Protein AF-Q5GIV7-F1 (afdb_monomer_lite)

pLDDT: mean 77.82, std 16.69, range [36.97, 96.06]

Organism: Haemophilus influenzae (NCBI:txid727)

Sequence (260 aa):
IAGPKQAHSEDKIGRDRTKIFTFNGSSNLIAKSSQPEVVLFSKARNNTKYDTFSSNTINGSFSPFDPLTNWITTTVTGDSGYAFEGFSCTNCPKMILPLEFYFNQGKLTKTDEVSDTGDTIFQLNDHPELGVSFQLGTQHQGHTAYLPPLQFDGLNSARIGTVEIYFGDYVSIVFLLRARLHVLKNKIINKTQDISLADLNLGHIQLIQSETVNNKGVRFIVKDNGSIAVHLQSPKIRLIHQQRQCYLSNNGDVPSTVTL

Radius of gyration: 23.21 Å; chains: 1; bounding box: 49×32×89 Å

Foldseek 3Di:
DAAAQEWDWDFDDDPATEIETERDDEKAKEWEFPFAEKEWEFDFPPDPDPQIFIDRDDVDFGDSPHGLPDWRDTDIHMHFYYWHPPFDDDQFDKDKWWKKWAFDPVQWAWDPDADPQRATWTAGPVHNQKTKGKWKWKDWPNDTDTDRHFDADPRRMTGPGIDIDDRHDTTDIGMDMIMTMDGDDPDQDPAKDKDFPQKRFGTWMAIDWDWDAGPVSYIYIYHYPYTHTYIYRGHIYIYDHDNDPFDDDPDPPDPGRDDD

Structure (mmCIF, N/CA/C/O backbone):
data_AF-Q5GIV7-F1
#
_entry.id   AF-Q5GIV7-F1
#
loop_
_atom_site.group_PDB
_atom_site.id
_atom_site.type_symbol
_atom_site.label_atom_id
_atom_site.label_alt_id
_atom_site.label_comp_id
_atom_site.label_asym_id
_atom_site.label_entity_id
_atom_site.label_seq_id
_atom_site.pdbx_PDB_ins_code
_atom_site.Cartn_x
_atom_site.Cartn_y
_atom_site.Cartn_z
_atom_site.occupancy
_atom_site.B_iso_or_equiv
_atom_site.auth_seq_id
_atom_site.auth_comp_id
_atom_site.auth_asym_id
_atom_site.auth_atom_id
_atom_site.pdbx_PDB_model_num
ATOM 1 N N . ILE A 1 1 ? 7.865 -16.870 2.057 1.00 51.66 1 ILE A N 1
ATOM 2 C CA . ILE A 1 1 ? 8.527 -15.543 2.051 1.00 51.66 1 ILE A CA 1
ATOM 3 C C . ILE A 1 1 ? 7.891 -14.750 0.926 1.00 51.66 1 ILE A C 1
ATOM 5 O O . ILE A 1 1 ? 7.565 -15.360 -0.085 1.00 51.66 1 ILE A O 1
ATOM 9 N N . ALA A 1 2 ? 7.629 -13.465 1.143 1.00 58.84 2 ALA A N 1
ATOM 10 C CA . ALA A 1 2 ? 7.068 -12.606 0.114 1.00 58.84 2 ALA A CA 1
ATOM 11 C C . ALA A 1 2 ? 8.080 -12.381 -1.024 1.00 58.84 2 ALA A C 1
ATOM 13 O O . ALA A 1 2 ? 9.221 -12.029 -0.726 1.00 58.84 2 ALA A O 1
ATOM 14 N N . GLY A 1 3 ? 7.698 -12.625 -2.279 1.00 67.19 3 GLY A N 1
ATOM 15 C CA . GLY A 1 3 ? 8.574 -12.477 -3.451 1.00 67.19 3 GLY A CA 1
ATOM 16 C C . GLY A 1 3 ? 8.301 -11.176 -4.214 1.00 67.19 3 GLY A C 1
ATOM 17 O O . GLY A 1 3 ? 7.245 -10.579 -4.040 1.00 67.19 3 GLY A O 1
ATOM 18 N N . PRO A 1 4 ? 9.224 -10.674 -5.039 1.00 80.81 4 PRO A N 1
ATOM 19 C CA . PRO A 1 4 ? 8.929 -9.541 -5.905 1.00 80.81 4 PRO A CA 1
ATOM 20 C C . PRO A 1 4 ? 8.167 -9.985 -7.163 1.00 80.81 4 PRO A C 1
ATOM 22 O O . PRO A 1 4 ? 8.385 -11.071 -7.702 1.00 80.81 4 PRO A O 1
ATOM 25 N N . LYS A 1 5 ? 7.327 -9.093 -7.686 1.00 84.50 5 LYS A N 1
ATOM 26 C CA . LYS A 1 5 ? 6.712 -9.206 -9.006 1.00 84.50 5 LYS A CA 1
ATOM 27 C C . LYS A 1 5 ? 7.797 -9.089 -10.073 1.00 84.50 5 LYS A C 1
ATOM 29 O O . LYS A 1 5 ? 8.521 -8.094 -10.115 1.00 84.50 5 LYS A O 1
ATOM 34 N N . GLN A 1 6 ? 7.903 -10.094 -10.936 1.00 85.75 6 GLN A N 1
ATOM 35 C CA . GLN A 1 6 ? 8.961 -10.165 -11.944 1.00 85.75 6 GLN A CA 1
ATOM 36 C C . GLN A 1 6 ? 8.555 -9.475 -13.248 1.00 85.75 6 GLN A C 1
ATOM 38 O O . GLN A 1 6 ? 7.432 -9.639 -13.737 1.00 85.75 6 GLN A O 1
ATOM 43 N N . ALA A 1 7 ? 9.476 -8.702 -13.820 1.00 87.75 7 ALA A N 1
ATOM 44 C CA . ALA A 1 7 ? 9.295 -8.104 -15.135 1.00 87.75 7 ALA A CA 1
ATOM 45 C C . ALA A 1 7 ? 9.414 -9.155 -16.249 1.00 87.75 7 ALA A C 1
ATOM 47 O O . ALA A 1 7 ? 10.186 -10.106 -16.167 1.00 87.75 7 ALA A O 1
ATOM 48 N N . HIS A 1 8 ? 8.679 -8.935 -17.336 1.00 88.81 8 HIS A N 1
ATOM 49 C CA . HIS A 1 8 ? 8.815 -9.644 -18.602 1.00 88.81 8 HIS A CA 1
ATOM 50 C C . HIS A 1 8 ? 9.321 -8.682 -19.681 1.00 88.81 8 HIS A C 1
ATOM 52 O O . HIS A 1 8 ? 8.783 -7.580 -19.810 1.00 88.81 8 HIS A O 1
ATOM 58 N N . SER A 1 9 ? 10.330 -9.080 -20.459 1.00 86.25 9 SER A N 1
ATOM 59 C CA . SER A 1 9 ? 10.885 -8.244 -21.528 1.00 86.25 9 SER A CA 1
ATOM 60 C C . SER A 1 9 ? 10.373 -8.639 -22.909 1.00 86.25 9 SER A C 1
ATOM 62 O O . SER A 1 9 ? 10.414 -9.813 -23.270 1.00 86.25 9 SER A O 1
ATOM 64 N N . GLU A 1 10 ? 10.033 -7.646 -23.720 1.00 85.56 10 GLU A N 1
ATOM 65 C CA . GLU A 1 10 ? 9.770 -7.786 -25.150 1.00 85.56 10 GLU A CA 1
ATOM 66 C C . GLU A 1 10 ? 10.702 -6.847 -25.931 1.00 85.56 10 GLU A C 1
ATOM 68 O O . GLU A 1 10 ? 10.717 -5.631 -25.708 1.00 85.56 10 GLU A O 1
ATOM 73 N N . ASP A 1 11 ? 11.469 -7.412 -26.864 1.00 82.69 11 ASP A N 1
ATOM 74 C CA . ASP A 1 11 ? 12.337 -6.657 -27.765 1.00 82.69 11 ASP A CA 1
ATOM 75 C C . ASP A 1 11 ? 11.629 -6.457 -29.113 1.00 82.69 11 ASP A C 1
ATOM 77 O O . ASP A 1 11 ? 11.368 -7.410 -29.848 1.00 82.69 11 ASP A O 1
ATOM 81 N N . LYS A 1 12 ? 11.369 -5.201 -29.486 1.00 79.81 12 LYS A N 1
ATOM 82 C CA . LYS A 1 12 ? 10.911 -4.839 -30.832 1.00 79.81 12 LYS A CA 1
ATOM 83 C C . LYS A 1 12 ? 12.112 -4.422 -31.668 1.00 79.81 12 LYS A C 1
ATOM 85 O O . LYS A 1 12 ? 12.654 -3.325 -31.517 1.00 79.81 12 LYS A O 1
ATOM 90 N N . ILE A 1 13 ? 12.541 -5.334 -32.537 1.00 64.19 13 ILE A N 1
ATOM 91 C CA . ILE A 1 13 ? 13.700 -5.159 -33.413 1.00 64.19 13 ILE A CA 1
ATOM 92 C C . ILE A 1 13 ? 13.191 -4.755 -34.806 1.00 64.19 13 ILE A C 1
ATOM 94 O O . ILE A 1 13 ? 12.733 -5.587 -35.582 1.00 64.19 13 ILE A O 1
ATOM 98 N N . GLY A 1 14 ? 13.242 -3.453 -35.102 1.00 65.00 14 GLY A N 1
ATOM 99 C CA . GLY A 1 14 ? 12.835 -2.842 -36.375 1.00 65.00 14 GLY A CA 1
ATOM 100 C C . GLY A 1 14 ? 13.585 -1.526 -36.631 1.00 65.00 14 GLY A C 1
ATOM 101 O O . GLY A 1 14 ? 14.660 -1.325 -36.064 1.00 65.00 14 GLY A O 1
ATOM 102 N N . ARG A 1 15 ? 13.036 -0.616 -37.460 1.00 60.38 15 ARG A N 1
ATOM 103 C CA . ARG A 1 15 ? 13.606 0.744 -37.650 1.00 60.38 15 ARG A CA 1
ATOM 104 C C . ARG A 1 15 ? 13.742 1.498 -36.320 1.00 60.38 15 ARG A C 1
ATOM 106 O O . ARG A 1 15 ? 14.766 2.138 -36.110 1.00 60.38 15 ARG A O 1
ATOM 113 N N . ASP A 1 16 ? 12.779 1.316 -35.417 1.00 70.19 16 ASP A N 1
ATOM 114 C CA . ASP A 1 16 ? 12.814 1.839 -34.051 1.00 70.19 16 ASP A CA 1
ATOM 115 C C . ASP A 1 16 ? 13.126 0.708 -33.068 1.00 70.19 16 ASP A C 1
ATOM 117 O O . ASP A 1 16 ? 12.294 -0.162 -32.800 1.00 70.19 16 ASP A O 1
ATOM 121 N N . ARG A 1 17 ? 14.347 0.700 -32.526 1.00 86.00 17 ARG A N 1
ATOM 122 C CA . ARG A 1 17 ? 14.779 -0.299 -31.539 1.00 86.00 17 ARG A CA 1
ATOM 123 C C . ARG A 1 17 ? 14.158 0.031 -30.188 1.00 86.00 17 ARG A C 1
ATOM 125 O O . ARG A 1 17 ? 14.569 0.997 -29.548 1.00 86.00 17 ARG A O 1
ATOM 132 N N . THR A 1 18 ? 13.196 -0.776 -29.749 1.00 89.81 18 THR A N 1
ATOM 133 C CA . THR A 1 18 ? 12.504 -0.570 -28.470 1.00 89.81 18 THR A CA 1
ATOM 134 C C . THR A 1 18 ? 12.576 -1.822 -27.605 1.00 89.81 18 THR A C 1
ATOM 136 O O . THR A 1 18 ? 12.263 -2.913 -28.073 1.00 89.81 18 THR A O 1
ATOM 139 N N . LYS A 1 19 ? 12.954 -1.655 -26.337 1.00 88.81 19 LYS A N 1
ATOM 140 C CA . LYS A 1 19 ? 12.888 -2.681 -25.294 1.00 88.81 19 LYS A CA 1
ATOM 141 C C . LYS A 1 19 ? 11.789 -2.322 -24.304 1.00 88.81 19 LYS A C 1
ATOM 143 O O . LYS A 1 19 ? 11.788 -1.215 -23.764 1.00 88.81 19 LYS A O 1
ATOM 148 N N . ILE A 1 20 ? 10.857 -3.239 -24.074 1.00 90.94 20 ILE A N 1
ATOM 149 C CA . ILE A 1 20 ? 9.718 -3.030 -23.178 1.00 90.94 20 ILE A CA 1
ATOM 150 C C . ILE A 1 20 ? 9.816 -4.021 -22.027 1.00 90.94 20 ILE A C 1
ATOM 152 O O . ILE A 1 20 ? 9.855 -5.222 -22.259 1.00 90.94 20 ILE A O 1
ATOM 156 N N . PHE A 1 21 ? 9.801 -3.524 -20.798 1.00 89.75 21 PHE A N 1
ATOM 157 C CA . PHE A 1 21 ? 9.722 -4.320 -19.581 1.00 89.75 21 PHE A CA 1
ATOM 158 C C . PHE A 1 21 ? 8.339 -4.134 -18.978 1.00 89.75 21 PHE A C 1
ATOM 160 O O . PHE A 1 21 ? 7.919 -3.013 -18.687 1.00 89.75 21 PHE A O 1
ATOM 167 N N . THR A 1 22 ? 7.617 -5.235 -18.829 1.00 91.88 22 THR A N 1
ATOM 168 C CA . THR A 1 22 ? 6.231 -5.235 -18.375 1.00 91.88 22 THR A CA 1
ATOM 169 C C . THR A 1 22 ? 6.094 -6.084 -17.126 1.00 91.88 22 THR A C 1
ATOM 171 O O . THR A 1 22 ? 6.409 -7.271 -17.147 1.00 91.88 22 THR A O 1
ATOM 174 N N . PHE A 1 23 ? 5.558 -5.500 -16.062 1.00 90.38 23 PHE A N 1
ATOM 175 C CA . PHE A 1 23 ? 5.048 -6.251 -14.922 1.00 90.38 23 PHE A CA 1
ATOM 176 C C . PHE A 1 23 ? 3.589 -6.621 -15.195 1.00 90.38 23 PHE A C 1
ATOM 178 O O . PHE A 1 23 ? 2.734 -5.745 -15.310 1.00 90.38 23 PHE A O 1
ATOM 185 N N . ASN A 1 24 ? 3.298 -7.913 -15.341 1.00 89.25 24 ASN A N 1
ATOM 186 C CA . ASN A 1 24 ? 1.951 -8.400 -15.656 1.00 89.25 24 ASN A CA 1
ATOM 187 C C . ASN A 1 24 ? 1.238 -8.952 -14.415 1.00 89.25 24 ASN A C 1
ATOM 189 O O . ASN A 1 24 ? 1.879 -9.476 -13.508 1.00 89.25 24 ASN A O 1
ATOM 193 N N . GLY A 1 25 ? -0.097 -8.869 -14.419 1.00 87.25 25 GLY A N 1
ATOM 194 C CA . GLY A 1 25 ? -0.959 -9.377 -13.346 1.00 87.25 25 GLY A CA 1
ATOM 195 C C . GLY A 1 25 ? -1.007 -8.465 -12.120 1.00 87.25 25 GLY A C 1
ATOM 196 O O . GLY A 1 25 ? -0.231 -7.521 -12.014 1.00 87.25 25 GLY A O 1
ATOM 197 N N . SER A 1 26 ? -1.920 -8.741 -11.195 1.00 88.56 26 SER A N 1
ATOM 198 C CA . SER A 1 26 ? -1.962 -8.082 -9.886 1.00 88.56 26 SER A CA 1
ATOM 199 C C . SER A 1 26 ? -1.581 -9.065 -8.791 1.00 88.56 26 SER A C 1
ATOM 201 O O . SER A 1 26 ? -1.785 -10.271 -8.931 1.00 88.56 26 SER A O 1
ATOM 203 N N . SER A 1 27 ? -1.044 -8.541 -7.699 1.00 89.56 27 SER A N 1
ATOM 204 C CA . SER A 1 27 ? -0.655 -9.323 -6.532 1.00 89.56 27 SER A CA 1
ATOM 205 C C . SER A 1 27 ? -0.997 -8.594 -5.238 1.00 89.56 27 SER A C 1
ATOM 207 O O . SER A 1 27 ? -1.534 -7.490 -5.277 1.00 89.56 27 SER A O 1
ATOM 209 N N . ASN A 1 28 ? -0.750 -9.229 -4.090 1.00 91.12 28 ASN A N 1
ATOM 210 C CA . ASN A 1 28 ? -1.184 -8.722 -2.789 1.00 91.12 28 ASN A CA 1
ATOM 211 C C . ASN A 1 28 ? 0.002 -8.602 -1.833 1.00 91.12 28 ASN A C 1
ATOM 213 O O . ASN A 1 28 ? 0.733 -9.569 -1.656 1.00 91.12 28 ASN A O 1
ATOM 217 N N . LEU A 1 29 ? 0.128 -7.466 -1.157 1.00 91.06 29 LEU A N 1
ATOM 218 C CA . LEU A 1 29 ? 0.934 -7.254 0.038 1.00 91.06 29 LEU A CA 1
ATOM 219 C C . LEU A 1 29 ? 0.012 -7.367 1.252 1.00 91.06 29 LEU A C 1
ATOM 221 O O . LEU A 1 29 ? -0.844 -6.510 1.462 1.00 91.06 29 LEU A O 1
ATOM 225 N N . ILE A 1 30 ? 0.184 -8.407 2.062 1.00 91.44 30 ILE A N 1
ATOM 226 C CA . ILE A 1 30 ? -0.692 -8.683 3.203 1.00 91.44 30 ILE A CA 1
ATOM 227 C C . ILE A 1 30 ? 0.100 -8.504 4.493 1.00 91.44 30 ILE A C 1
ATOM 229 O O . ILE A 1 30 ? 0.974 -9.315 4.809 1.00 91.44 30 ILE A O 1
ATOM 233 N N . ALA A 1 31 ? -0.232 -7.472 5.266 1.00 90.50 31 ALA A N 1
ATOM 234 C CA . ALA A 1 31 ? 0.233 -7.323 6.638 1.00 90.50 31 ALA A CA 1
ATOM 235 C C . ALA A 1 31 ? -0.755 -8.006 7.581 1.00 90.50 31 ALA A C 1
ATOM 237 O O . ALA A 1 31 ? -1.858 -7.515 7.824 1.00 90.50 31 ALA A O 1
ATOM 238 N N . LYS A 1 32 ? -0.356 -9.158 8.116 1.00 90.06 32 LYS A N 1
ATOM 239 C CA . LYS A 1 32 ? -1.175 -9.925 9.048 1.00 90.06 32 LYS A CA 1
ATOM 240 C C . LYS A 1 32 ? -0.809 -9.590 10.475 1.00 90.06 32 LYS A C 1
ATOM 242 O O . LYS A 1 32 ? 0.350 -9.744 10.850 1.00 90.06 32 LYS A O 1
ATOM 247 N N . SER A 1 33 ? -1.784 -9.172 11.273 1.00 87.12 33 SER A N 1
ATOM 248 C CA . SER A 1 33 ? -1.560 -8.948 12.695 1.00 87.12 33 SER A CA 1
ATOM 249 C C . SER A 1 33 ? -1.070 -10.224 13.381 1.00 87.12 33 SER A C 1
ATOM 251 O O . SER A 1 33 ? -1.622 -11.306 13.178 1.00 87.12 33 SER A O 1
ATOM 253 N N . SER A 1 34 ? -0.032 -10.098 14.203 1.00 81.81 34 SER A N 1
ATOM 254 C CA . SER A 1 34 ? 0.390 -11.149 15.132 1.00 81.81 34 SER A CA 1
ATOM 255 C C . SER A 1 34 ? -0.369 -11.084 16.458 1.00 81.81 34 SER A C 1
ATOM 257 O O . SER A 1 34 ? -0.179 -11.942 17.316 1.00 81.81 34 SER A O 1
ATOM 259 N N . GLN A 1 35 ? -1.189 -10.049 16.652 1.00 78.19 35 GLN A N 1
ATOM 260 C CA . GLN A 1 35 ? -1.993 -9.857 17.848 1.00 78.19 35 GLN A CA 1
ATOM 261 C C . GLN A 1 35 ? -3.359 -10.537 17.664 1.00 78.19 35 GLN A C 1
ATOM 263 O O . GLN A 1 35 ? -3.904 -10.543 16.559 1.00 78.19 35 GLN A O 1
ATOM 268 N N . PRO A 1 36 ? -3.936 -11.112 18.729 1.00 75.62 36 PRO A N 1
ATOM 269 C CA . PRO A 1 36 ? -5.238 -11.768 18.644 1.00 75.62 36 PRO A CA 1
ATOM 270 C C . PRO A 1 36 ? -6.419 -10.786 18.712 1.00 75.62 36 PRO A C 1
ATOM 272 O O . PRO A 1 36 ? -7.416 -10.973 18.012 1.00 75.62 36 PRO A O 1
ATOM 275 N N . GLU A 1 37 ? -6.319 -9.750 19.547 1.00 74.06 37 GLU A N 1
ATOM 276 C CA . GLU A 1 37 ? -7.380 -8.773 19.807 1.00 74.06 37 GLU A CA 1
ATOM 277 C C . GLU A 1 37 ? -6.772 -7.389 20.088 1.00 74.06 37 GLU A C 1
ATOM 279 O O . GLU A 1 37 ? -5.689 -7.285 20.668 1.00 74.06 37 GLU A O 1
ATOM 284 N N . VAL A 1 38 ? -7.479 -6.340 19.668 1.00 73.88 38 VAL A N 1
ATOM 285 C CA . VAL A 1 38 ? -7.273 -4.947 20.061 1.00 73.88 38 VAL A CA 1
ATOM 286 C C . VAL A 1 38 ? -8.575 -4.426 20.649 1.00 73.88 38 VAL A C 1
ATOM 288 O O . VAL A 1 38 ? -9.629 -4.494 20.019 1.00 73.88 38 VAL A O 1
ATOM 291 N N . VAL A 1 39 ? -8.506 -3.873 21.851 1.00 70.44 39 VAL A N 1
ATOM 292 C CA . VAL A 1 39 ? -9.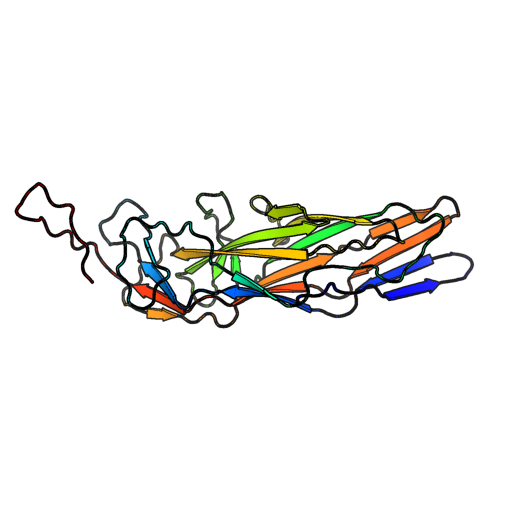660 -3.247 22.506 1.00 70.44 39 VAL A CA 1
ATOM 293 C C . VAL A 1 39 ? -9.587 -1.739 22.323 1.00 70.44 39 VAL A C 1
ATOM 295 O O . VAL A 1 39 ? -8.517 -1.166 22.488 1.00 70.44 39 VAL A O 1
ATOM 298 N N . LEU A 1 40 ? -10.700 -1.093 21.985 1.00 72.25 40 LEU A N 1
ATOM 299 C CA . LEU A 1 40 ? -10.791 0.349 21.763 1.00 72.25 40 LEU A CA 1
ATOM 300 C C . LEU A 1 40 ? -11.938 0.932 22.589 1.00 72.25 40 LEU A C 1
ATOM 302 O O . LEU A 1 40 ? -13.063 0.432 22.556 1.00 72.25 40 LEU A O 1
ATOM 306 N N . PHE A 1 41 ? -11.672 2.022 23.305 1.00 65.25 41 PHE A N 1
ATOM 307 C CA . PHE A 1 41 ? -12.677 2.678 24.142 1.00 65.25 41 PHE A CA 1
ATOM 308 C C . PHE A 1 41 ? -13.293 3.882 23.439 1.00 65.25 41 PHE A C 1
ATOM 310 O O . PHE A 1 41 ? -12.594 4.759 22.928 1.00 65.25 41 PHE A O 1
ATOM 317 N N . SER A 1 42 ? -14.623 3.950 23.463 1.00 61.28 42 SER A N 1
ATOM 318 C CA . SER A 1 42 ? -15.343 5.141 23.016 1.00 61.28 42 SER A CA 1
ATOM 319 C C . SER A 1 42 ? -15.184 6.294 24.011 1.00 61.28 42 SER A C 1
ATOM 321 O O . SER A 1 42 ? -14.994 6.072 25.208 1.00 61.28 42 SER A O 1
ATOM 323 N N . LYS A 1 43 ? -15.326 7.534 23.532 1.00 58.44 43 LYS A N 1
ATOM 324 C CA . LYS A 1 43 ? -15.317 8.739 24.372 1.00 58.44 43 LYS A CA 1
ATOM 325 C C . LYS A 1 43 ? -16.292 8.603 25.553 1.00 58.44 43 LYS A C 1
ATOM 327 O O . LYS A 1 43 ? -17.493 8.428 25.357 1.00 58.44 43 LYS A O 1
ATOM 332 N N . ALA A 1 44 ? -15.796 8.775 26.779 1.00 53.12 44 ALA A N 1
ATOM 333 C CA . ALA A 1 44 ? -16.656 8.933 27.948 1.00 53.12 44 ALA A CA 1
ATOM 334 C C . ALA A 1 44 ? -17.408 10.274 27.857 1.00 53.12 44 ALA A C 1
ATOM 336 O O . ALA A 1 44 ? -16.790 11.312 27.621 1.00 53.12 44 ALA A O 1
ATOM 337 N N . ARG A 1 45 ? -18.731 10.263 28.081 1.00 47.97 45 ARG A N 1
ATOM 338 C CA . ARG A 1 45 ? -19.649 11.412 27.901 1.00 47.97 45 ARG A CA 1
ATOM 339 C C . ARG A 1 45 ? -19.157 12.737 28.512 1.00 47.97 45 ARG A C 1
ATOM 341 O O . ARG A 1 45 ? -19.416 13.789 27.941 1.00 47.97 45 ARG A O 1
ATOM 348 N N . ASN A 1 46 ? -18.415 12.668 29.622 1.00 50.19 46 ASN A N 1
ATOM 349 C CA . ASN A 1 46 ? -17.947 13.823 30.399 1.00 50.19 46 ASN A CA 1
ATOM 350 C C . ASN A 1 46 ? -16.417 14.029 30.365 1.00 50.19 46 ASN A C 1
ATOM 352 O O . ASN A 1 46 ? -15.899 14.791 31.176 1.00 50.19 46 ASN A O 1
ATOM 356 N N . ASN A 1 47 ? -15.676 13.356 29.475 1.00 45.19 47 ASN A N 1
ATOM 357 C CA . ASN A 1 47 ? -14.245 13.622 29.300 1.00 45.19 47 ASN A CA 1
ATOM 358 C C . ASN A 1 47 ? -14.035 14.640 28.167 1.00 45.19 47 ASN A C 1
ATOM 360 O O . ASN A 1 47 ? -14.418 14.402 27.018 1.00 45.19 47 ASN A O 1
ATOM 364 N N . THR A 1 48 ? -13.433 15.783 28.495 1.00 45.34 48 THR A N 1
ATOM 365 C CA . THR A 1 48 ? -13.059 16.825 27.526 1.00 45.34 48 THR A CA 1
ATOM 366 C C . THR A 1 48 ? -11.815 16.444 26.724 1.00 45.34 48 THR A C 1
ATOM 368 O O . THR A 1 48 ? -11.591 17.002 25.651 1.00 45.34 48 THR A O 1
ATOM 371 N N . LYS A 1 49 ? -11.033 15.470 27.207 1.00 45.50 49 LYS A N 1
ATOM 372 C CA . LYS A 1 49 ? -9.826 14.969 26.554 1.00 45.50 49 LYS A CA 1
ATOM 373 C C . LYS A 1 49 ? -10.127 13.684 25.778 1.00 45.50 49 LYS A C 1
ATOM 375 O O . LYS A 1 49 ? -10.814 12.789 26.273 1.00 45.50 49 LYS A O 1
ATOM 380 N N . TYR A 1 50 ? -9.618 13.597 24.549 1.00 48.25 50 TYR A N 1
ATOM 381 C CA . TYR A 1 50 ? -9.675 12.395 23.710 1.00 48.25 50 TYR A CA 1
ATOM 382 C C . TYR A 1 50 ? -8.684 11.347 24.230 1.00 48.25 50 TYR A C 1
ATOM 384 O O . TYR A 1 50 ? -7.686 11.048 23.585 1.00 48.25 50 TYR A O 1
ATOM 392 N N . ASP A 1 51 ? -8.917 10.831 25.434 1.00 48.38 51 ASP A N 1
ATOM 393 C CA . ASP A 1 51 ? -8.106 9.746 25.973 1.00 48.38 51 ASP A CA 1
ATOM 394 C C . ASP A 1 51 ? -8.665 8.434 25.416 1.00 48.38 51 ASP A C 1
ATOM 396 O O . ASP A 1 51 ? -9.595 7.842 25.962 1.00 48.38 51 ASP A O 1
ATOM 400 N N . THR A 1 52 ? -8.165 8.043 24.251 1.00 48.97 52 THR A N 1
ATOM 401 C CA . THR A 1 52 ? -8.410 6.728 23.668 1.00 48.97 52 THR A CA 1
ATOM 402 C C . THR A 1 52 ? -7.451 5.729 24.327 1.00 48.97 52 THR A C 1
ATOM 404 O O . THR A 1 52 ? -6.252 6.004 24.406 1.00 48.97 52 THR A O 1
ATOM 407 N N . PHE A 1 53 ? -7.958 4.577 24.771 1.00 50.94 53 PHE A N 1
ATOM 408 C CA . PHE A 1 53 ? -7.156 3.501 25.371 1.00 50.94 53 PHE A CA 1
ATOM 409 C C . PHE A 1 53 ? -7.159 2.265 24.484 1.00 50.94 53 PHE A C 1
ATOM 411 O O . PHE A 1 53 ? -8.173 1.977 23.841 1.00 50.94 53 PHE A O 1
ATOM 418 N N . SER A 1 54 ? -6.040 1.541 24.459 1.00 54.91 54 SER A N 1
ATOM 419 C CA . SER A 1 54 ? -5.961 0.263 23.760 1.00 54.91 54 SER A CA 1
ATOM 420 C C . SER A 1 54 ? -5.189 -0.782 24.542 1.00 54.91 54 SER A C 1
ATOM 422 O O . SER A 1 54 ? -4.259 -0.457 25.269 1.00 54.91 54 SER A O 1
ATOM 424 N N . SER A 1 55 ? -5.566 -2.043 24.363 1.00 54.91 55 SER A N 1
ATOM 425 C CA . SER A 1 55 ? -4.817 -3.199 24.856 1.00 54.91 55 SER A CA 1
ATOM 426 C C . SER A 1 55 ? -4.733 -4.243 23.758 1.00 54.91 55 SER A C 1
ATOM 428 O O . SER A 1 55 ? -5.656 -4.381 22.956 1.00 54.91 55 SER A O 1
ATOM 430 N N . ASN A 1 56 ? -3.613 -4.957 23.738 1.00 55.94 56 ASN A N 1
ATOM 431 C CA . ASN A 1 56 ? -3.243 -5.988 22.772 1.00 55.94 56 ASN A CA 1
ATOM 432 C C . ASN A 1 56 ? -3.358 -7.412 23.356 1.00 55.94 56 ASN A C 1
ATOM 434 O O . ASN A 1 56 ? -2.700 -8.337 22.874 1.00 55.94 56 ASN A O 1
ATOM 438 N N . THR A 1 57 ? -4.156 -7.591 24.415 1.00 53.44 57 THR A N 1
ATOM 439 C CA . THR A 1 57 ? -4.299 -8.859 25.149 1.00 53.44 57 THR A CA 1
ATOM 440 C C . THR A 1 57 ? -5.729 -9.395 25.097 1.00 53.44 57 THR A C 1
ATOM 442 O O . THR A 1 57 ? -6.693 -8.636 25.112 1.00 53.44 57 THR A O 1
ATOM 445 N N . ILE A 1 58 ? -5.870 -10.724 25.059 1.00 54.84 58 ILE A N 1
ATOM 446 C CA . ILE A 1 58 ? -7.166 -11.408 25.173 1.00 54.84 58 ILE A CA 1
ATOM 447 C C . ILE A 1 58 ? -7.586 -11.354 26.644 1.00 54.84 58 ILE A C 1
ATOM 449 O O . ILE A 1 58 ? -6.888 -11.925 27.480 1.00 54.84 58 ILE A O 1
ATOM 453 N N . ASN A 1 59 ? -8.708 -10.702 26.963 1.00 55.38 59 ASN A N 1
ATOM 454 C CA . ASN A 1 59 ? -9.240 -10.595 28.333 1.00 55.38 59 ASN A CA 1
ATOM 455 C C . ASN A 1 59 ? -8.245 -10.021 29.377 1.00 55.38 59 ASN A C 1
ATOM 457 O O . ASN A 1 59 ? -8.399 -10.291 30.568 1.00 55.38 59 ASN A O 1
ATOM 461 N N . GLY A 1 60 ? -7.185 -9.315 28.965 1.00 49.12 60 GLY A N 1
ATOM 462 C CA . GLY A 1 60 ? -6.079 -8.959 29.861 1.00 49.12 60 GLY A CA 1
ATOM 463 C C . GLY A 1 60 ? -6.319 -7.701 30.693 1.00 49.12 60 GLY A C 1
ATOM 464 O O . GLY A 1 60 ? -7.236 -6.938 30.436 1.00 49.12 60 GLY A O 1
ATOM 465 N N . SER A 1 61 ? -5.477 -7.479 31.704 1.00 49.19 61 SER A N 1
ATOM 466 C CA . SER A 1 61 ? -5.455 -6.235 32.483 1.00 49.19 61 SER A CA 1
ATOM 467 C C . SER A 1 61 ? -5.170 -5.044 31.564 1.00 49.19 61 SER A C 1
ATOM 469 O O . SER A 1 61 ? -4.203 -5.061 30.801 1.00 49.19 61 SER A O 1
ATOM 471 N N . PHE A 1 62 ? -6.014 -4.018 31.621 1.00 50.38 62 PHE A N 1
ATOM 472 C CA . PHE A 1 62 ? -5.879 -2.822 30.799 1.00 50.38 62 PHE A CA 1
ATOM 473 C C . PHE A 1 62 ? -5.180 -1.749 31.619 1.00 50.38 62 PHE A C 1
ATOM 475 O O . PHE A 1 62 ? -5.682 -1.344 32.667 1.00 50.38 62 PHE A O 1
ATOM 482 N N . SER A 1 63 ? -4.044 -1.252 31.133 1.00 47.06 63 SER A N 1
ATOM 483 C CA . SER A 1 63 ? -3.521 0.009 31.637 1.00 47.06 63 SER A CA 1
ATOM 484 C C . SER A 1 63 ? -4.295 1.136 30.950 1.00 47.06 63 SER A C 1
ATOM 486 O O . SER A 1 63 ? -4.184 1.281 29.730 1.00 47.06 63 SER A O 1
ATOM 488 N N . PRO A 1 64 ? -5.051 1.979 31.678 1.00 45.25 64 PRO A N 1
ATOM 489 C CA . PRO A 1 64 ? -5.700 3.172 31.129 1.00 45.25 64 PRO A CA 1
ATOM 490 C C . PRO A 1 64 ? -4.669 4.262 30.781 1.00 45.25 64 PRO A C 1
ATOM 492 O O . PRO A 1 64 ? -4.955 5.449 30.869 1.00 45.25 64 PRO A O 1
ATOM 495 N N . PHE A 1 65 ? -3.443 3.875 30.441 1.00 42.72 65 PHE A N 1
ATOM 496 C CA . PHE A 1 65 ? -2.344 4.755 30.083 1.00 42.72 65 PHE A CA 1
ATOM 497 C C . PHE A 1 65 ? -1.576 4.262 28.857 1.00 42.72 65 PHE A C 1
ATOM 499 O O . PHE A 1 65 ? -0.709 5.000 28.402 1.00 42.72 65 PHE A O 1
ATOM 506 N N . ASP A 1 66 ? -1.893 3.084 28.297 1.00 44.72 66 ASP A N 1
ATOM 507 C CA . ASP A 1 66 ? -1.287 2.638 27.040 1.00 44.72 66 ASP A CA 1
ATOM 508 C C . ASP A 1 66 ? -2.017 3.289 25.847 1.00 44.72 66 ASP A C 1
ATOM 510 O O . ASP A 1 66 ? -3.197 3.004 25.592 1.00 44.72 66 ASP A O 1
ATOM 514 N N . PRO A 1 67 ? -1.358 4.218 25.129 1.00 47.91 67 PRO A N 1
ATOM 515 C CA . PRO A 1 67 ? -1.995 4.990 24.071 1.00 47.91 67 PRO A CA 1
ATOM 516 C C . PRO A 1 67 ? -2.283 4.138 22.821 1.00 47.91 67 PRO A C 1
ATOM 518 O O . PRO A 1 67 ? -1.533 3.218 22.493 1.00 47.91 67 PRO A O 1
ATOM 521 N N . LEU A 1 68 ? -3.307 4.529 22.043 1.00 53.78 68 LEU A N 1
ATOM 522 C CA . LEU A 1 68 ? -3.631 3.991 20.694 1.00 53.78 68 LEU A CA 1
ATOM 523 C C . LEU A 1 68 ? -2.505 4.150 19.659 1.00 53.78 68 LEU A C 1
ATOM 525 O O . LEU A 1 68 ? -2.658 3.815 18.486 1.00 53.78 68 LEU A O 1
ATOM 529 N N . THR A 1 69 ? -1.372 4.710 20.061 1.00 56.16 69 THR A N 1
ATOM 530 C CA . THR A 1 69 ? -0.263 5.057 19.181 1.00 56.16 69 THR A CA 1
ATOM 531 C C . THR A 1 69 ? 0.650 3.861 18.913 1.00 56.16 69 THR A C 1
ATOM 533 O O . THR A 1 69 ? 1.584 3.956 18.116 1.00 56.16 69 THR A O 1
ATOM 536 N N . ASN A 1 70 ? 0.390 2.696 19.506 1.00 72.19 70 ASN A N 1
ATOM 537 C CA . ASN A 1 70 ? 1.149 1.503 19.163 1.00 72.19 70 ASN A CA 1
ATOM 538 C C . ASN A 1 70 ? 0.745 0.980 17.783 1.00 72.19 70 ASN A C 1
ATOM 540 O O . ASN A 1 70 ? -0.428 0.791 17.466 1.00 72.19 70 ASN A O 1
ATOM 544 N N . TRP A 1 71 ? 1.751 0.740 16.947 1.00 84.19 71 TRP A N 1
ATOM 545 C CA . TRP A 1 71 ? 1.559 0.060 15.675 1.00 84.19 71 TRP A CA 1
ATOM 546 C C . TRP A 1 71 ? 1.036 -1.356 15.915 1.00 84.19 71 TRP A C 1
ATOM 548 O O . TRP A 1 71 ? 1.525 -2.061 16.802 1.00 84.19 71 TRP A O 1
ATOM 558 N N . ILE A 1 72 ? 0.089 -1.797 15.087 1.00 82.62 72 ILE A N 1
ATOM 559 C CA . ILE A 1 72 ? -0.292 -3.205 15.029 1.00 82.62 72 ILE A CA 1
ATOM 560 C C . ILE A 1 72 ? 0.960 -3.982 14.641 1.00 82.62 72 ILE A C 1
ATOM 562 O O . ILE A 1 72 ? 1.547 -3.746 13.584 1.00 82.62 72 ILE A O 1
ATOM 566 N N . THR A 1 73 ? 1.374 -4.910 15.498 1.00 79.31 73 THR A N 1
ATOM 567 C CA . THR A 1 73 ? 2.464 -5.823 15.167 1.00 79.31 73 THR A CA 1
ATOM 568 C C . THR A 1 73 ? 1.998 -6.725 14.033 1.00 79.31 73 THR A C 1
ATOM 570 O O . THR A 1 73 ? 1.002 -7.434 14.182 1.00 79.31 73 THR A O 1
ATOM 573 N N . THR A 1 74 ? 2.682 -6.678 12.892 1.00 81.06 74 THR A N 1
ATOM 574 C CA . THR A 1 74 ? 2.313 -7.437 11.696 1.00 81.06 74 THR A CA 1
ATOM 575 C C . THR A 1 74 ? 3.459 -8.310 11.198 1.00 81.06 74 THR A C 1
ATOM 577 O O . THR A 1 74 ? 4.636 -8.000 11.366 1.00 81.06 74 THR A O 1
ATOM 580 N N . THR A 1 75 ? 3.105 -9.420 10.557 1.00 84.06 75 THR A N 1
ATOM 581 C CA . THR A 1 75 ? 3.984 -10.182 9.668 1.00 84.06 75 THR A CA 1
ATOM 582 C C . THR A 1 75 ? 3.539 -9.922 8.235 1.00 84.06 75 THR A C 1
ATOM 584 O O . THR A 1 75 ? 2.368 -10.113 7.906 1.00 84.06 75 THR A O 1
ATOM 587 N N . VAL A 1 76 ? 4.459 -9.469 7.386 1.00 82.69 76 VAL A N 1
ATOM 588 C CA . VAL A 1 76 ? 4.171 -9.134 5.986 1.00 82.69 76 VAL A CA 1
ATOM 589 C C . VAL A 1 76 ? 4.390 -10.360 5.093 1.00 82.69 76 VAL A C 1
ATOM 591 O O . VAL A 1 76 ? 5.410 -11.042 5.189 1.00 82.69 76 VAL A O 1
ATOM 594 N N . THR A 1 77 ? 3.422 -10.649 4.225 1.00 79.94 77 THR A N 1
ATOM 595 C CA . THR A 1 77 ? 3.424 -11.771 3.270 1.00 79.94 77 THR A CA 1
ATOM 596 C C . THR A 1 77 ? 2.911 -11.321 1.895 1.00 79.94 77 THR A C 1
ATOM 598 O O . THR A 1 77 ? 2.366 -10.225 1.781 1.00 79.94 77 THR A O 1
ATOM 601 N N . GLY A 1 78 ? 3.068 -12.157 0.861 1.00 78.25 78 GLY A N 1
ATOM 602 C CA . GLY A 1 78 ? 2.562 -11.884 -0.493 1.00 78.25 78 GLY A CA 1
ATOM 603 C C . GLY A 1 78 ? 3.628 -11.356 -1.455 1.00 78.25 78 GLY A C 1
ATOM 604 O O . GLY A 1 78 ? 4.770 -11.776 -1.345 1.00 78.25 78 GLY A O 1
ATOM 605 N N . ASP A 1 79 ? 3.293 -10.476 -2.393 1.00 73.31 79 ASP A N 1
ATOM 606 C CA . ASP A 1 79 ? 4.298 -9.857 -3.259 1.00 73.31 79 ASP A CA 1
ATOM 607 C C . ASP A 1 79 ? 4.735 -8.519 -2.686 1.00 73.31 79 ASP A C 1
ATOM 609 O O . ASP A 1 79 ? 3.928 -7.615 -2.465 1.00 73.31 79 ASP A O 1
ATOM 613 N N . SER A 1 80 ? 6.030 -8.394 -2.430 1.00 74.81 80 SER A N 1
ATOM 614 C CA . SER A 1 80 ? 6.577 -7.248 -1.718 1.00 74.81 80 SER A CA 1
ATOM 615 C C . SER A 1 80 ? 7.250 -6.231 -2.626 1.00 74.81 80 SER A C 1
ATOM 617 O O . SER A 1 80 ? 7.695 -5.214 -2.133 1.00 74.81 80 SER A O 1
ATOM 619 N N . GLY A 1 81 ? 7.285 -6.394 -3.942 1.00 81.69 81 GLY A N 1
ATOM 620 C CA . GLY A 1 81 ? 7.789 -5.313 -4.786 1.00 81.69 81 GLY A CA 1
ATOM 621 C C . GLY A 1 81 ? 8.009 -5.707 -6.222 1.00 81.69 81 GLY A C 1
ATOM 622 O O . GLY A 1 81 ? 7.245 -6.498 -6.759 1.00 81.69 81 GLY A O 1
ATOM 623 N N . TYR A 1 82 ? 9.038 -5.137 -6.839 1.00 83.56 82 TYR A N 1
ATOM 624 C CA . TYR A 1 82 ? 9.338 -5.286 -8.259 1.00 83.56 82 TYR A CA 1
ATOM 625 C C . TYR A 1 82 ? 10.765 -5.790 -8.428 1.00 83.56 82 TYR A C 1
ATOM 627 O O . TYR A 1 82 ? 11.667 -5.300 -7.748 1.00 83.56 82 TYR A O 1
ATOM 635 N N . ALA A 1 83 ? 10.964 -6.738 -9.340 1.00 81.81 83 ALA A N 1
ATOM 636 C CA . ALA A 1 83 ? 12.276 -7.258 -9.695 1.00 81.81 83 ALA A CA 1
ATOM 637 C C . ALA A 1 83 ? 12.445 -7.384 -11.214 1.00 81.81 83 ALA A C 1
ATOM 639 O O . ALA A 1 83 ? 11.515 -7.682 -11.963 1.00 81.81 83 ALA A O 1
ATOM 640 N N . PHE A 1 84 ? 13.677 -7.143 -11.653 1.00 80.94 84 PHE A N 1
ATOM 641 C CA . PHE A 1 84 ? 14.132 -7.273 -13.038 1.00 80.94 84 PHE A CA 1
ATOM 642 C C . PHE A 1 84 ? 15.131 -8.433 -13.155 1.00 80.94 84 PHE A C 1
ATOM 644 O O . PHE A 1 84 ? 16.138 -8.341 -13.858 1.00 80.94 84 PHE A O 1
ATOM 651 N N . GLU A 1 85 ? 14.895 -9.508 -12.404 1.00 74.06 85 GLU A N 1
ATOM 652 C CA . GLU A 1 85 ? 15.817 -10.636 -12.335 1.00 74.06 85 GLU A CA 1
ATOM 653 C C . GLU A 1 85 ? 15.988 -11.303 -13.708 1.00 74.06 85 GLU A C 1
ATOM 655 O O . GLU A 1 85 ? 15.040 -11.449 -14.476 1.00 74.06 85 GLU A O 1
ATOM 660 N N . GLY A 1 86 ? 17.221 -11.704 -14.027 1.00 72.06 86 GLY A N 1
ATOM 661 C CA . GLY A 1 86 ? 17.537 -12.405 -15.274 1.00 72.06 86 GLY A CA 1
ATOM 662 C C . GLY A 1 86 ? 17.731 -11.505 -16.498 1.00 72.06 86 GLY A C 1
ATOM 663 O O . GLY A 1 86 ? 18.128 -12.004 -17.552 1.00 72.06 86 GLY A O 1
ATOM 664 N N . PHE A 1 87 ? 17.534 -10.187 -16.384 1.00 74.19 87 PHE A N 1
ATOM 665 C CA . PHE A 1 87 ? 17.866 -9.251 -17.458 1.00 74.19 87 PHE A CA 1
ATOM 666 C C . PHE A 1 87 ? 19.314 -8.788 -17.343 1.00 74.19 87 PHE A C 1
ATOM 668 O O . PHE A 1 87 ? 19.669 -8.075 -16.413 1.00 74.19 87 PHE A O 1
ATOM 675 N N . SER A 1 88 ? 20.145 -9.142 -18.323 1.00 68.38 88 SER A N 1
ATOM 676 C CA . SER A 1 88 ? 21.460 -8.528 -18.510 1.00 68.38 88 SER A CA 1
ATOM 677 C C . SER A 1 88 ? 21.376 -7.465 -19.602 1.00 68.38 88 SER A C 1
ATOM 679 O O . SER A 1 88 ? 20.731 -7.656 -20.636 1.00 68.38 88 SER A O 1
ATOM 681 N N . CYS A 1 89 ? 22.012 -6.316 -19.383 1.00 69.62 89 CYS A N 1
ATOM 682 C CA . CYS A 1 89 ? 22.067 -5.278 -20.398 1.00 69.62 89 CYS A CA 1
ATOM 683 C C . CYS A 1 89 ? 23.452 -4.654 -20.522 1.00 69.62 89 CYS A C 1
ATOM 685 O O . CYS A 1 89 ? 24.106 -4.315 -19.542 1.00 69.62 89 CYS A O 1
ATOM 687 N N . THR A 1 90 ? 23.872 -4.438 -21.767 1.00 69.06 90 THR A N 1
ATOM 688 C CA . THR A 1 90 ? 25.077 -3.680 -22.106 1.00 69.06 90 THR A CA 1
ATOM 689 C C . THR A 1 90 ? 24.669 -2.286 -22.581 1.00 69.06 90 THR A C 1
ATOM 691 O O . THR A 1 90 ? 23.915 -2.154 -23.547 1.00 69.06 90 THR A O 1
ATOM 694 N N . ASN A 1 91 ? 25.187 -1.236 -21.936 1.00 73.69 91 ASN A N 1
ATOM 695 C CA . ASN A 1 91 ? 24.844 0.174 -22.193 1.00 73.69 91 ASN A CA 1
ATOM 696 C C . ASN A 1 91 ? 23.367 0.512 -21.937 1.00 73.69 91 ASN A C 1
ATOM 698 O O . ASN A 1 91 ? 22.752 1.272 -22.699 1.00 73.69 91 ASN A O 1
ATOM 702 N N . CYS A 1 92 ? 22.789 -0.066 -20.886 1.00 78.69 92 CYS A N 1
ATOM 703 C CA . CYS A 1 92 ? 21.475 0.357 -20.443 1.00 78.69 92 CYS A CA 1
ATOM 704 C C . CYS A 1 92 ? 21.530 1.725 -19.760 1.00 78.69 92 CYS A C 1
ATOM 706 O O . CYS A 1 92 ? 22.471 2.009 -19.018 1.00 78.69 92 CYS A O 1
ATOM 708 N N . PRO A 1 93 ? 20.531 2.579 -20.009 1.00 84.50 93 PRO A N 1
ATOM 709 C CA . PRO A 1 93 ? 20.415 3.842 -19.309 1.00 84.50 93 PRO A CA 1
ATOM 710 C C . PRO A 1 93 ? 19.983 3.590 -17.860 1.00 84.50 93 PRO A C 1
ATOM 712 O O . PRO A 1 93 ? 19.229 2.656 -17.581 1.00 84.50 93 PRO A O 1
ATOM 715 N N . LYS A 1 94 ? 20.422 4.462 -16.946 1.00 86.69 94 LYS A N 1
ATOM 716 C CA . LYS A 1 94 ? 19.807 4.576 -15.620 1.00 86.69 94 LYS A CA 1
ATOM 717 C C . LYS A 1 94 ? 18.341 4.969 -15.802 1.00 86.69 94 LYS A C 1
ATOM 719 O O . LYS A 1 94 ? 18.055 5.918 -16.536 1.00 86.69 94 LYS A O 1
ATOM 724 N N . MET A 1 95 ? 17.430 4.290 -15.111 1.00 88.56 95 MET A N 1
ATOM 725 C CA . MET A 1 95 ? 16.031 4.715 -15.016 1.00 88.56 95 MET A CA 1
ATOM 726 C C . MET A 1 95 ? 15.625 4.924 -13.564 1.00 88.56 95 MET A C 1
ATOM 728 O O . MET A 1 95 ? 16.044 4.188 -12.676 1.00 88.56 95 MET A O 1
ATOM 732 N N . ILE A 1 96 ? 14.796 5.940 -13.344 1.00 90.12 96 ILE A N 1
ATOM 733 C CA . ILE A 1 96 ? 14.174 6.241 -12.057 1.00 90.12 96 ILE A CA 1
ATOM 734 C C . ILE A 1 96 ? 12.690 5.959 -12.237 1.00 90.12 96 ILE A C 1
ATOM 736 O O . ILE A 1 96 ? 12.019 6.675 -12.975 1.00 90.12 96 ILE A O 1
ATOM 740 N N . LEU A 1 97 ? 12.203 4.893 -11.612 1.00 90.50 97 LEU A N 1
ATOM 741 C CA . LEU A 1 97 ? 10.845 4.395 -11.786 1.00 90.50 97 LEU A CA 1
ATOM 742 C C . LEU A 1 97 ? 9.941 4.950 -10.684 1.00 90.50 97 LEU A C 1
ATOM 744 O O . LEU A 1 97 ? 10.147 4.637 -9.508 1.00 90.50 97 LEU A O 1
ATOM 748 N N . PRO A 1 98 ? 8.955 5.783 -11.033 1.00 92.88 98 PRO A N 1
ATOM 749 C CA . PRO A 1 98 ? 8.015 6.361 -10.097 1.00 92.88 98 PRO A CA 1
ATOM 750 C C . PRO A 1 98 ? 7.092 5.294 -9.472 1.00 92.88 98 PRO A C 1
ATOM 752 O O . PRO A 1 98 ? 6.477 4.520 -10.200 1.00 92.88 98 PRO A O 1
ATOM 755 N N . LEU A 1 99 ? 6.947 5.287 -8.142 1.00 92.19 99 LEU A N 1
ATOM 756 C CA . LEU A 1 99 ? 5.932 4.503 -7.429 1.00 92.19 99 LEU A CA 1
ATOM 757 C C . LEU A 1 99 ? 4.849 5.405 -6.840 1.00 92.19 99 LEU A C 1
ATOM 759 O O . LEU A 1 99 ? 5.146 6.436 -6.225 1.00 92.19 99 LEU A O 1
ATOM 763 N N . GLU A 1 100 ? 3.599 4.991 -6.983 1.00 94.69 100 GLU A N 1
ATOM 764 C CA . GLU A 1 100 ? 2.443 5.675 -6.413 1.00 94.69 100 GLU A CA 1
ATOM 765 C C . GLU A 1 100 ? 1.577 4.699 -5.630 1.00 94.69 100 GLU A C 1
ATOM 767 O O . GLU A 1 100 ? 1.506 3.509 -5.938 1.00 94.69 100 GLU A O 1
ATOM 772 N N . PHE A 1 101 ? 0.941 5.218 -4.588 1.00 95.88 101 PHE A N 1
ATOM 773 C CA . PHE A 1 101 ? -0.044 4.504 -3.801 1.00 95.88 101 PHE A CA 1
ATOM 774 C C . PHE A 1 101 ? -1.401 5.181 -3.935 1.00 95.88 101 PHE A C 1
ATOM 776 O O . PHE A 1 101 ? -1.512 6.391 -3.766 1.00 95.88 101 PHE A O 1
ATOM 783 N N . TYR A 1 102 ? -2.431 4.381 -4.160 1.00 95.50 102 TYR A N 1
ATOM 784 C CA . TYR A 1 102 ? -3.810 4.821 -4.305 1.00 95.50 102 TYR A CA 1
ATOM 785 C C . TYR A 1 102 ? -4.643 4.156 -3.218 1.00 95.50 102 TYR A C 1
ATOM 787 O O . TYR A 1 102 ? -4.707 2.924 -3.171 1.00 95.50 102 TYR A O 1
ATOM 795 N N . PHE A 1 103 ? -5.279 4.935 -2.339 1.00 95.00 103 PHE A N 1
ATOM 796 C CA . PHE A 1 103 ? -6.102 4.336 -1.287 1.00 95.00 103 PHE A CA 1
ATOM 797 C C . PHE A 1 103 ? -7.423 3.796 -1.848 1.00 95.00 103 PHE A C 1
ATOM 799 O O . PHE A 1 103 ? -7.966 4.303 -2.832 1.00 95.00 103 PHE A O 1
ATOM 806 N N . ASN A 1 104 ? -7.965 2.755 -1.219 1.00 95.44 104 ASN A N 1
ATOM 807 C CA . ASN A 1 104 ? -9.203 2.132 -1.676 1.00 95.44 104 ASN A CA 1
ATOM 808 C C . ASN A 1 104 ? -10.428 2.959 -1.264 1.00 95.44 104 ASN A C 1
ATOM 810 O O . ASN A 1 104 ? -10.982 2.759 -0.188 1.00 95.44 104 ASN A O 1
ATOM 814 N N . GLN A 1 105 ? -10.893 3.841 -2.145 1.00 93.38 105 GLN A N 1
ATOM 815 C CA . GLN A 1 105 ? -12.061 4.701 -1.900 1.00 93.38 105 GLN A CA 1
ATOM 816 C C . GLN A 1 105 ? -13.368 3.931 -1.648 1.00 93.38 105 GLN A C 1
ATOM 818 O O . GLN A 1 105 ? -14.274 4.431 -0.985 1.00 93.38 105 GLN A O 1
ATOM 823 N N . GLY A 1 106 ? -13.479 2.699 -2.156 1.00 94.00 106 GLY A N 1
ATOM 824 C CA . GLY A 1 106 ? -14.639 1.844 -1.903 1.00 94.00 106 GLY A CA 1
ATOM 825 C C . GLY A 1 106 ? -14.702 1.340 -0.459 1.00 94.00 106 GLY A C 1
ATOM 826 O O . GLY A 1 106 ? -15.785 1.030 0.037 1.00 94.00 106 GLY A O 1
ATOM 827 N N . LYS A 1 107 ? -13.559 1.283 0.235 1.00 95.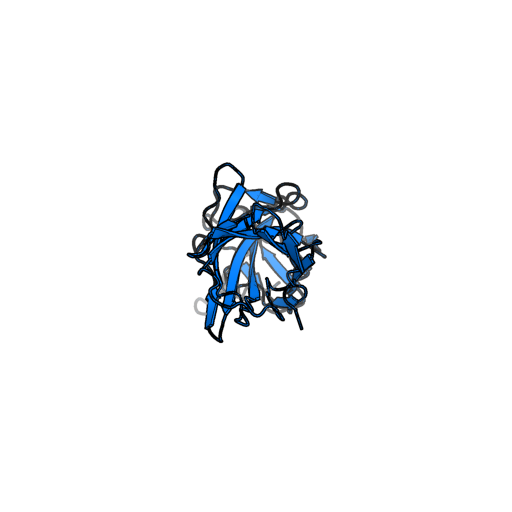06 107 LYS A N 1
ATOM 828 C CA . LYS A 1 107 ? -13.444 0.796 1.619 1.00 95.06 107 LYS A CA 1
ATOM 829 C C . LYS A 1 107 ? -13.087 1.872 2.635 1.00 95.06 107 LYS A C 1
ATOM 831 O O . LYS A 1 107 ? -13.418 1.716 3.810 1.00 95.06 107 LYS A O 1
ATOM 836 N N . LEU A 1 108 ? -12.444 2.940 2.185 1.00 95.44 108 LEU A N 1
ATOM 837 C CA . LEU A 1 108 ? -11.876 3.984 3.016 1.00 95.44 108 LEU A CA 1
ATOM 838 C C . LEU A 1 108 ? -12.332 5.363 2.551 1.00 95.44 108 LEU A C 1
ATOM 840 O O . LEU A 1 108 ? -12.297 5.670 1.361 1.00 95.44 108 LEU A O 1
ATOM 844 N N . THR A 1 109 ? -12.653 6.224 3.510 1.00 94.44 109 THR A N 1
ATOM 845 C CA . THR A 1 109 ? -12.906 7.648 3.274 1.00 94.44 109 THR A CA 1
ATOM 846 C C . THR A 1 109 ? -11.809 8.474 3.939 1.00 94.44 109 THR A C 1
ATOM 848 O O . THR A 1 109 ? -11.557 8.336 5.136 1.00 94.44 109 THR A O 1
ATOM 851 N N . LYS A 1 110 ? -11.128 9.332 3.168 1.00 92.69 110 LYS A N 1
ATOM 852 C CA . LYS A 1 110 ? -10.120 10.261 3.702 1.00 92.69 110 LYS A CA 1
ATOM 853 C C . LYS A 1 110 ? -10.797 11.254 4.651 1.00 92.69 110 LYS A C 1
ATOM 855 O O . LYS A 1 110 ? -11.816 11.837 4.293 1.00 92.69 110 LYS A O 1
ATOM 860 N N . THR A 1 111 ? -10.231 11.441 5.839 1.00 90.44 111 THR A N 1
ATOM 861 C CA . THR A 1 111 ? -10.712 12.429 6.815 1.00 90.44 111 THR A CA 1
ATOM 862 C C . THR A 1 111 ? -9.725 13.587 6.946 1.00 90.44 111 THR A C 1
ATOM 864 O O . THR A 1 111 ? -8.583 13.491 6.489 1.00 90.44 111 THR A O 1
ATOM 867 N N . ASP A 1 112 ? -10.153 14.658 7.612 1.00 88.56 112 ASP A N 1
ATOM 868 C CA . ASP A 1 112 ? -9.275 15.761 8.024 1.00 88.56 112 ASP A CA 1
ATOM 869 C C . ASP A 1 112 ? -8.525 15.456 9.338 1.00 88.56 112 ASP A C 1
ATOM 871 O O . ASP A 1 112 ? -7.774 16.289 9.847 1.00 88.56 112 ASP A O 1
ATOM 875 N N . GLU A 1 113 ? -8.732 14.270 9.924 1.00 87.62 113 GLU A N 1
ATOM 876 C CA . GLU A 1 113 ? -8.046 13.842 11.138 1.00 87.62 113 GLU A CA 1
ATOM 877 C C . GLU A 1 113 ? -6.669 13.240 10.811 1.00 87.62 113 GLU A C 1
ATOM 879 O O . GLU A 1 113 ? -6.492 12.463 9.867 1.00 87.62 113 GLU A O 1
ATOM 884 N N . VAL A 1 114 ? -5.682 13.570 11.645 1.00 89.12 114 VAL A N 1
ATOM 885 C CA . VAL A 1 114 ? -4.334 12.998 11.600 1.00 89.12 114 VAL A CA 1
ATOM 886 C C . VAL A 1 114 ? -3.984 12.375 12.945 1.00 89.12 114 VAL A C 1
ATOM 888 O O . VAL A 1 114 ? -4.447 12.822 13.997 1.00 89.12 114 VAL A O 1
ATOM 891 N N . SER A 1 115 ? -3.163 11.331 12.904 1.00 85.06 115 SER A N 1
ATOM 892 C CA . SER A 1 115 ? -2.585 10.717 14.102 1.00 85.06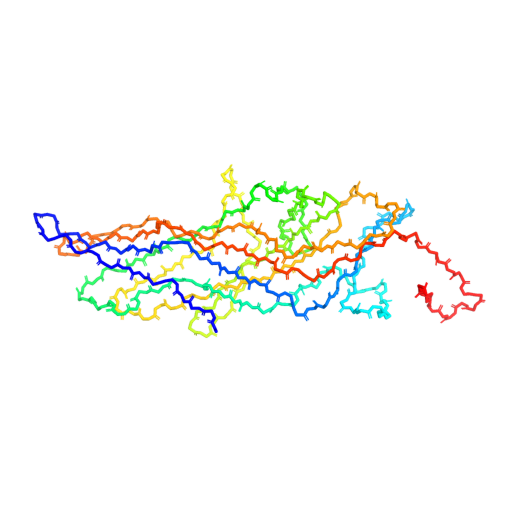 115 SER A CA 1
ATOM 893 C C . SER A 1 115 ? -1.552 11.633 14.774 1.00 85.06 115 SER A C 1
ATOM 895 O O . SER A 1 115 ? -1.172 12.675 14.241 1.00 85.06 115 SER A O 1
ATOM 897 N N . ASP A 1 116 ? -1.061 11.227 15.944 1.00 80.88 116 ASP A N 1
ATOM 898 C CA . ASP A 1 116 ? 0.013 11.899 16.689 1.00 80.88 116 ASP A CA 1
ATOM 899 C C . ASP A 1 116 ? 1.316 12.055 15.883 1.00 80.88 116 ASP A C 1
ATOM 901 O O . ASP A 1 116 ? 2.064 13.008 16.090 1.00 80.88 116 ASP A O 1
ATOM 905 N N . THR A 1 117 ? 1.567 11.149 14.938 1.00 83.75 117 THR A N 1
ATOM 906 C CA . THR A 1 117 ? 2.708 11.177 14.010 1.00 83.75 117 THR A CA 1
ATOM 907 C C . THR A 1 117 ? 2.416 11.928 12.711 1.00 83.75 117 THR A C 1
ATOM 909 O O . THR A 1 117 ? 3.277 11.989 11.836 1.00 83.75 117 THR A O 1
ATOM 912 N N . GLY A 1 118 ? 1.220 12.508 12.568 1.00 89.06 118 GLY A N 1
ATOM 913 C CA . GLY A 1 118 ? 0.794 13.254 11.383 1.00 89.06 118 GLY A CA 1
ATOM 914 C C . GLY A 1 118 ? 0.227 12.394 10.250 1.00 89.06 118 GLY A C 1
ATOM 915 O O . GLY A 1 118 ? -0.144 12.943 9.217 1.00 89.06 118 GLY A O 1
ATOM 916 N N . ASP A 1 119 ? 0.129 11.068 10.415 1.00 91.62 119 ASP A N 1
ATOM 917 C CA . ASP A 1 119 ? -0.445 10.189 9.386 1.00 91.62 119 ASP A CA 1
ATOM 918 C C . ASP A 1 119 ? -1.946 10.434 9.230 1.00 91.62 119 ASP A C 1
ATOM 920 O O . ASP A 1 119 ? -2.665 10.461 10.233 1.00 91.62 119 ASP A O 1
ATOM 924 N N . THR A 1 120 ? -2.418 10.549 7.986 1.00 93.19 120 THR A N 1
ATOM 925 C CA . THR A 1 120 ? -3.846 10.659 7.661 1.00 93.19 120 THR A CA 1
ATOM 926 C C . THR A 1 120 ? -4.625 9.481 8.238 1.00 93.19 120 THR A C 1
ATOM 928 O O . THR A 1 120 ? -4.252 8.320 8.050 1.00 93.19 120 THR A O 1
ATOM 931 N N . ILE A 1 121 ? -5.726 9.783 8.923 1.00 93.06 121 ILE A N 1
ATOM 932 C CA . ILE A 1 121 ? -6.677 8.781 9.393 1.00 93.06 121 ILE A CA 1
ATOM 933 C C . ILE A 1 121 ? -7.763 8.625 8.326 1.00 93.06 121 ILE A C 1
ATOM 935 O O . ILE A 1 121 ? -8.431 9.583 7.936 1.00 93.06 121 ILE A O 1
ATOM 939 N N . PHE A 1 122 ? -7.946 7.401 7.847 1.00 94.50 122 PHE A N 1
ATOM 940 C CA . PHE A 1 122 ? -9.009 7.022 6.926 1.00 94.50 122 PHE A CA 1
ATOM 941 C C . PHE A 1 122 ? -10.150 6.382 7.700 1.00 94.50 122 PHE A C 1
ATOM 943 O O . PHE A 1 122 ? -9.932 5.419 8.427 1.00 94.50 122 PHE A O 1
ATOM 950 N N . GLN A 1 123 ? -11.369 6.877 7.532 1.00 94.44 123 GLN A N 1
ATOM 951 C CA . GLN A 1 123 ? -12.562 6.244 8.078 1.00 94.44 123 GLN A CA 1
ATOM 952 C C . GLN A 1 123 ? -12.844 4.930 7.346 1.00 94.44 123 GLN A C 1
ATOM 954 O O . GLN A 1 123 ? -12.762 4.880 6.118 1.00 94.44 123 GLN A O 1
ATOM 959 N N . LEU A 1 124 ? -13.212 3.885 8.090 1.00 93.88 124 LEU A N 1
ATOM 960 C CA . LEU A 1 124 ? -13.679 2.630 7.504 1.00 93.88 124 LEU A CA 1
ATOM 961 C C . LEU A 1 124 ? -15.139 2.788 7.067 1.00 93.88 124 LEU A C 1
ATOM 963 O O . LEU A 1 124 ? -15.994 3.114 7.887 1.00 93.88 124 LEU A O 1
ATOM 967 N N . ASN A 1 125 ? -15.447 2.521 5.798 1.00 92.75 125 ASN A N 1
ATOM 968 C CA . ASN A 1 125 ? -16.810 2.700 5.282 1.00 92.75 125 ASN A CA 1
ATOM 969 C C . ASN A 1 125 ? -17.811 1.732 5.941 1.00 92.75 125 ASN A C 1
ATOM 971 O O . ASN A 1 125 ? -18.919 2.135 6.285 1.00 92.75 125 ASN A O 1
ATOM 975 N N . ASP A 1 126 ? -17.400 0.478 6.157 1.00 91.50 126 ASP A N 1
ATOM 976 C CA . ASP A 1 126 ? -18.243 -0.567 6.761 1.00 91.50 126 ASP A CA 1
ATOM 977 C C . ASP A 1 126 ? -18.380 -0.397 8.294 1.00 91.50 126 ASP A C 1
ATOM 979 O O . ASP A 1 126 ? -19.328 -0.901 8.894 1.00 91.50 126 ASP A O 1
ATOM 983 N N . HIS A 1 127 ? -17.461 0.351 8.921 1.00 89.88 127 HIS A N 1
ATOM 984 C CA . HIS A 1 127 ? -17.432 0.642 10.362 1.00 89.88 127 HIS A CA 1
ATOM 985 C C . HIS A 1 127 ? -17.111 2.125 10.615 1.00 89.88 127 HIS A C 1
ATOM 987 O O . HIS A 1 127 ? -15.988 2.449 11.009 1.00 89.88 127 HIS A O 1
ATOM 993 N N . PRO A 1 128 ? -18.064 3.052 10.387 1.00 88.94 128 PRO A N 1
ATOM 994 C CA . PRO A 1 128 ? -17.812 4.497 10.405 1.00 88.94 128 PRO A CA 1
ATOM 995 C C . PRO A 1 128 ? -17.360 5.069 11.756 1.00 88.94 128 PRO A C 1
ATOM 997 O O . PRO A 1 128 ? -16.967 6.234 11.835 1.00 88.94 128 PRO A O 1
ATOM 1000 N N . GLU A 1 129 ? -17.483 4.305 12.837 1.00 85.06 129 GLU A N 1
ATOM 1001 C CA . GLU A 1 129 ? -16.934 4.592 14.161 1.00 85.06 129 GLU A CA 1
ATOM 1002 C C . GLU A 1 129 ? -15.415 4.406 14.256 1.00 85.06 129 GLU A C 1
ATOM 1004 O O . GLU A 1 129 ? -14.783 4.983 15.145 1.00 85.06 129 GLU A O 1
ATOM 1009 N N . LEU A 1 130 ? -14.833 3.663 13.316 1.00 87.62 130 LEU A N 1
ATOM 1010 C CA . LEU A 1 130 ? -13.418 3.345 13.253 1.00 87.62 130 LEU A CA 1
ATOM 1011 C C . LEU A 1 130 ? -12.703 4.097 12.132 1.00 87.62 130 LEU A C 1
ATOM 1013 O O . LEU A 1 130 ? -13.245 4.364 11.056 1.00 87.62 130 LEU A O 1
ATOM 1017 N N . GLY A 1 131 ? -11.430 4.370 12.383 1.00 90.75 131 GLY A N 1
ATOM 1018 C CA . GLY A 1 131 ? -10.474 4.794 11.380 1.00 90.75 131 GLY A CA 1
ATOM 1019 C C . GLY A 1 131 ? -9.215 3.934 11.392 1.00 90.75 131 GLY A C 1
ATOM 1020 O O . GLY A 1 131 ? -8.915 3.241 12.364 1.00 90.75 131 GLY A O 1
ATOM 1021 N N . VAL A 1 132 ? -8.456 4.005 10.308 1.00 92.19 132 VAL A N 1
ATOM 1022 C CA . VAL A 1 132 ? -7.135 3.401 10.159 1.00 92.19 132 VAL A CA 1
ATOM 1023 C C . VAL A 1 132 ? -6.154 4.468 9.691 1.00 92.19 132 VAL A C 1
ATOM 1025 O O . VAL A 1 132 ? -6.444 5.224 8.768 1.00 92.19 132 VAL A O 1
ATOM 1028 N N . SER A 1 133 ? -4.983 4.536 10.310 1.00 93.00 133 SER A N 1
ATOM 1029 C CA . SER A 1 133 ? -3.825 5.204 9.713 1.00 93.00 133 SER A CA 1
ATOM 1030 C C . SER A 1 133 ? -2.755 4.163 9.432 1.00 93.00 133 SER A C 1
ATOM 1032 O O . SER A 1 133 ? -2.683 3.131 10.104 1.00 93.00 133 SER A O 1
ATOM 1034 N N . PHE A 1 134 ? -1.933 4.394 8.418 1.00 93.38 134 PHE A N 1
ATOM 1035 C CA . PHE A 1 134 ? -0.890 3.453 8.045 1.00 93.38 134 PHE A CA 1
ATOM 1036 C C . PHE A 1 134 ? 0.305 4.164 7.434 1.00 93.38 134 PHE A C 1
ATOM 1038 O O . PHE A 1 134 ? 0.197 5.268 6.906 1.00 93.38 134 PHE A O 1
ATOM 1045 N N . GLN A 1 135 ? 1.443 3.484 7.494 1.00 92.81 135 GLN A N 1
ATOM 1046 C CA . GLN A 1 135 ? 2.663 3.885 6.822 1.00 92.81 135 GLN A CA 1
ATOM 1047 C C . GLN A 1 135 ? 3.169 2.735 5.973 1.00 92.81 135 GLN A C 1
ATOM 1049 O O . GLN A 1 135 ? 3.261 1.587 6.425 1.00 92.81 135 GLN A O 1
ATOM 1054 N N . LEU A 1 136 ? 3.526 3.085 4.745 1.00 92.00 136 LEU A N 1
ATOM 1055 C CA . LEU A 1 136 ? 4.290 2.220 3.871 1.00 92.00 136 LEU A CA 1
ATOM 1056 C C . LEU A 1 136 ? 5.773 2.403 4.172 1.00 92.00 136 LEU A C 1
ATOM 1058 O O . LEU A 1 136 ? 6.214 3.470 4.593 1.00 92.00 136 LEU A O 1
ATOM 1062 N N . GLY A 1 137 ? 6.543 1.351 3.974 1.00 88.62 137 GLY A N 1
ATOM 1063 C CA . GLY A 1 137 ? 7.990 1.390 4.073 1.00 88.62 137 GLY A CA 1
ATOM 1064 C C . GLY A 1 137 ? 8.627 0.572 2.973 1.00 88.62 137 GLY A C 1
ATOM 1065 O O . GLY A 1 137 ? 7.946 -0.128 2.225 1.00 88.62 137 GLY A O 1
ATOM 1066 N N . THR A 1 138 ? 9.945 0.651 2.897 1.00 84.75 138 THR A N 1
ATOM 1067 C CA . THR A 1 138 ? 10.742 -0.141 1.971 1.00 84.75 138 THR A CA 1
ATOM 1068 C C . THR A 1 138 ? 11.927 -0.753 2.693 1.00 84.75 138 THR A C 1
ATOM 1070 O O . THR A 1 138 ? 12.553 -0.106 3.535 1.00 84.75 138 THR A O 1
ATOM 1073 N N . GLN A 1 139 ? 12.270 -1.972 2.307 1.00 80.88 139 GLN A N 1
ATOM 1074 C CA . GLN A 1 139 ? 13.545 -2.596 2.593 1.00 80.88 139 GLN A CA 1
ATOM 1075 C C . GLN A 1 139 ? 14.300 -2.790 1.276 1.00 80.88 139 GLN A C 1
ATOM 1077 O O . GLN A 1 139 ? 13.794 -3.410 0.340 1.00 80.88 139 GLN A O 1
ATOM 1082 N N . HIS A 1 140 ? 15.512 -2.245 1.212 1.00 74.00 140 HIS A N 1
ATOM 1083 C CA . HIS A 1 140 ? 16.394 -2.320 0.051 1.00 74.00 140 HIS A CA 1
ATOM 1084 C C . HIS A 1 140 ? 17.848 -2.431 0.522 1.00 74.00 140 HIS A C 1
ATOM 1086 O O . HIS A 1 140 ? 18.284 -1.642 1.356 1.00 74.00 140 HIS A O 1
ATOM 1092 N N . GLN A 1 141 ? 18.590 -3.425 0.019 1.00 71.06 141 GLN A N 1
ATOM 1093 C CA . GLN A 1 141 ? 20.015 -3.645 0.343 1.00 71.06 141 GLN A CA 1
ATOM 1094 C C . GLN A 1 141 ? 20.332 -3.637 1.856 1.00 71.06 141 GLN A C 1
ATOM 1096 O O . GLN A 1 141 ? 21.334 -3.089 2.302 1.00 71.06 141 GLN A O 1
ATOM 1101 N N . GLY A 1 142 ? 19.452 -4.234 2.668 1.00 71.31 142 GLY A N 1
ATOM 1102 C CA . GLY A 1 142 ? 19.613 -4.295 4.128 1.00 71.31 142 GLY A CA 1
ATOM 1103 C C . GLY A 1 142 ? 19.229 -3.013 4.876 1.00 71.31 142 GLY A C 1
ATOM 1104 O O . GLY A 1 142 ? 19.299 -2.992 6.102 1.00 71.31 142 GLY A O 1
ATOM 1105 N N . HIS A 1 143 ? 18.782 -1.970 4.174 1.00 78.12 143 HIS A N 1
ATOM 1106 C CA . HIS A 1 143 ? 18.265 -0.749 4.779 1.00 78.12 143 HIS A CA 1
ATOM 1107 C C . HIS A 1 143 ? 16.737 -0.772 4.809 1.00 78.12 143 HIS A C 1
ATOM 1109 O O . HIS A 1 143 ? 16.099 -0.919 3.766 1.00 78.12 143 HIS A O 1
ATOM 1115 N N . THR A 1 144 ? 16.162 -0.615 6.000 1.00 85.12 144 THR A N 1
ATOM 1116 C CA . THR A 1 144 ? 14.713 -0.613 6.231 1.00 85.12 144 THR A CA 1
ATOM 1117 C C . THR A 1 144 ? 14.274 0.760 6.714 1.00 85.12 144 THR A C 1
ATOM 1119 O O . THR A 1 144 ? 14.755 1.232 7.743 1.00 85.12 144 THR A O 1
ATOM 1122 N N . ALA A 1 145 ? 13.331 1.380 6.006 1.00 87.75 145 ALA A N 1
ATOM 1123 C CA . ALA A 1 145 ? 12.778 2.679 6.373 1.00 87.75 145 ALA A CA 1
ATOM 1124 C C . ALA A 1 145 ? 11.267 2.734 6.120 1.00 87.75 145 ALA A C 1
ATOM 1126 O O . ALA A 1 145 ? 10.782 2.251 5.097 1.00 87.75 145 ALA A O 1
ATOM 1127 N N . TYR A 1 146 ? 10.529 3.345 7.048 1.00 90.31 146 TYR A N 1
ATOM 1128 C CA . TYR A 1 146 ? 9.137 3.738 6.829 1.00 90.31 146 TYR A CA 1
ATOM 1129 C C . TYR A 1 146 ? 9.084 5.153 6.268 1.00 90.31 146 TYR A C 1
ATOM 1131 O O . TYR A 1 146 ? 9.898 6.005 6.628 1.00 90.31 146 TYR A O 1
ATOM 1139 N N . LEU A 1 147 ? 8.119 5.388 5.390 1.00 91.94 147 LEU A N 1
ATOM 1140 C CA . LEU A 1 147 ? 7.877 6.692 4.805 1.00 91.94 147 LEU A CA 1
ATOM 1141 C C . LEU A 1 147 ? 7.260 7.638 5.845 1.00 91.94 147 LEU A C 1
ATOM 1143 O O . LEU A 1 147 ? 6.537 7.184 6.739 1.00 91.94 147 LEU A O 1
ATOM 1147 N N . PRO A 1 148 ? 7.520 8.951 5.723 1.00 92.12 148 PRO A N 1
ATOM 1148 C CA . PRO A 1 148 ? 6.763 9.955 6.460 1.00 92.12 148 PRO A CA 1
ATOM 1149 C C . PRO A 1 148 ? 5.274 9.925 6.060 1.00 92.12 148 PRO A C 1
ATOM 1151 O O . PRO A 1 148 ? 4.920 9.278 5.066 1.00 92.12 148 PRO A O 1
ATOM 1154 N N . PRO A 1 149 ? 4.405 10.654 6.787 1.00 92.56 149 PRO A N 1
ATOM 1155 C CA . PRO A 1 149 ? 2.996 10.794 6.438 1.00 92.56 149 PRO A CA 1
ATOM 1156 C C . PRO A 1 149 ? 2.773 11.081 4.952 1.00 92.56 149 PRO A C 1
ATOM 1158 O O . PRO A 1 149 ? 3.270 12.073 4.403 1.00 92.56 149 PRO A O 1
ATOM 1161 N N . LEU A 1 150 ? 2.018 10.193 4.306 1.00 92.75 150 LEU A N 1
ATOM 1162 C CA . LEU A 1 150 ? 1.762 10.264 2.874 1.00 92.75 150 LEU A CA 1
ATOM 1163 C C . LEU A 1 150 ? 0.937 11.506 2.528 1.00 92.75 150 LEU A C 1
ATOM 1165 O O . LEU A 1 150 ? -0.087 11.789 3.149 1.00 92.75 150 LEU A O 1
ATOM 1169 N N . GLN A 1 151 ? 1.378 12.224 1.499 1.00 91.56 151 GLN A N 1
ATOM 1170 C CA . GLN A 1 151 ? 0.680 13.395 0.981 1.00 91.56 151 GLN A CA 1
ATOM 1171 C C . GLN A 1 151 ? -0.187 12.971 -0.199 1.00 91.56 151 GLN A C 1
ATOM 1173 O O . GLN A 1 151 ? 0.322 12.714 -1.288 1.00 91.56 151 GLN A O 1
ATOM 1178 N N . PHE A 1 152 ? -1.491 12.861 0.051 1.00 90.81 152 PHE A N 1
ATOM 1179 C CA . PHE A 1 152 ? -2.464 12.483 -0.969 1.00 90.81 152 PHE A CA 1
ATOM 1180 C C . PHE A 1 152 ? -2.921 13.700 -1.772 1.00 90.81 152 PHE A C 1
ATOM 1182 O O . PHE A 1 152 ? -3.421 14.666 -1.185 1.00 90.81 152 PHE A O 1
ATOM 1189 N N . ASP A 1 153 ? -2.793 13.618 -3.092 1.00 87.62 153 ASP A N 1
ATOM 1190 C CA . ASP A 1 153 ? -3.242 14.625 -4.050 1.00 87.62 153 ASP A CA 1
ATOM 1191 C C . ASP A 1 153 ? -4.772 14.614 -4.263 1.00 87.62 153 ASP A C 1
ATOM 1193 O O . ASP A 1 153 ? -5.522 13.875 -3.617 1.00 87.62 153 ASP A O 1
ATOM 1197 N N . GLY A 1 154 ? -5.252 15.457 -5.186 1.00 81.50 154 GLY A N 1
ATOM 1198 C CA . GLY A 1 154 ? -6.669 15.530 -5.564 1.00 81.50 154 GLY A CA 1
ATOM 1199 C C . GLY A 1 154 ? -7.198 14.297 -6.310 1.00 81.50 154 GLY A C 1
ATOM 1200 O O . GLY A 1 154 ? -8.410 14.148 -6.449 1.00 81.50 154 GLY A O 1
ATOM 1201 N N . LEU A 1 155 ? -6.313 13.408 -6.766 1.00 82.62 155 LEU A N 1
ATOM 1202 C CA . LEU A 1 155 ? -6.640 12.129 -7.394 1.00 82.62 155 LEU A CA 1
ATOM 1203 C C . LEU A 1 155 ? -6.568 10.967 -6.398 1.00 82.62 155 LEU A C 1
ATOM 1205 O O . LEU A 1 155 ? -6.744 9.818 -6.796 1.00 82.62 155 LEU A O 1
ATOM 1209 N N . ASN A 1 156 ? -6.386 11.256 -5.103 1.00 86.75 156 ASN A N 1
ATOM 1210 C CA . ASN A 1 156 ? -6.303 10.260 -4.036 1.00 86.75 156 ASN A CA 1
ATOM 1211 C C . ASN A 1 156 ? -5.084 9.335 -4.164 1.00 86.75 156 ASN A C 1
ATOM 1213 O O . ASN A 1 156 ? -5.064 8.236 -3.601 1.00 86.75 156 ASN A O 1
ATOM 1217 N N . SER A 1 157 ? -4.060 9.815 -4.868 1.00 93.25 157 SER A N 1
ATOM 1218 C CA . SER A 1 157 ? -2.769 9.168 -5.021 1.00 93.25 157 SER A CA 1
ATOM 1219 C C . SER A 1 157 ? -1.739 9.832 -4.109 1.00 93.25 157 SER A C 1
ATOM 1221 O O . SER A 1 157 ? -1.825 11.023 -3.808 1.00 93.25 157 SER A O 1
ATOM 1223 N N . ALA A 1 158 ? -0.765 9.064 -3.640 1.00 94.56 158 ALA A N 1
ATOM 1224 C CA . ALA A 1 158 ? 0.383 9.569 -2.912 1.00 94.56 158 ALA A CA 1
ATOM 1225 C C . ALA A 1 158 ? 1.669 9.007 -3.506 1.00 94.56 158 ALA A C 1
ATOM 1227 O O . ALA A 1 158 ? 1.806 7.807 -3.759 1.00 94.56 158 ALA A O 1
ATOM 1228 N N . ARG A 1 159 ? 2.658 9.883 -3.666 1.00 93.31 159 ARG A N 1
ATOM 1229 C CA . ARG A 1 159 ? 4.001 9.492 -4.074 1.00 93.31 159 ARG A CA 1
ATOM 1230 C C . ARG A 1 159 ? 4.700 8.748 -2.938 1.00 93.31 159 ARG A C 1
ATOM 1232 O O . ARG A 1 159 ? 4.967 9.343 -1.900 1.00 93.31 159 ARG A O 1
ATOM 1239 N N . ILE A 1 160 ? 5.056 7.480 -3.155 1.00 91.88 160 ILE A N 1
ATOM 1240 C CA . ILE A 1 160 ? 5.712 6.652 -2.124 1.00 91.88 160 ILE A CA 1
ATOM 1241 C C . ILE A 1 160 ? 7.211 6.432 -2.352 1.00 91.88 160 ILE A C 1
ATOM 1243 O O . ILE A 1 160 ? 7.884 5.836 -1.519 1.00 91.88 160 ILE A O 1
ATOM 1247 N N . GLY A 1 161 ? 7.749 6.914 -3.472 1.00 88.38 161 GLY A N 1
ATOM 1248 C CA . GLY A 1 161 ? 9.181 6.886 -3.746 1.00 88.38 161 GLY A CA 1
ATOM 1249 C C . GLY A 1 161 ? 9.505 6.548 -5.191 1.00 88.38 161 GLY A C 1
ATOM 1250 O O . GLY A 1 161 ? 8.668 6.657 -6.091 1.00 88.38 161 GLY A O 1
ATOM 1251 N N . THR A 1 162 ? 10.753 6.155 -5.410 1.00 87.88 162 THR A N 1
ATOM 1252 C CA . THR A 1 162 ? 11.279 5.787 -6.722 1.00 87.88 162 THR A CA 1
ATOM 1253 C C . THR A 1 162 ? 12.160 4.557 -6.624 1.00 87.88 162 THR A C 1
ATOM 1255 O O . THR A 1 162 ? 12.899 4.406 -5.654 1.00 87.88 162 THR A O 1
ATOM 1258 N N . VAL A 1 163 ? 12.142 3.728 -7.662 1.00 81.75 163 VAL A N 1
ATOM 1259 C CA . VAL A 1 163 ? 13.082 2.619 -7.835 1.00 81.75 163 VAL A CA 1
ATOM 1260 C C . VAL A 1 163 ? 14.133 3.037 -8.848 1.00 81.75 163 VAL A C 1
ATOM 1262 O O . VAL A 1 163 ? 13.809 3.265 -10.012 1.00 81.75 163 VAL A O 1
ATOM 1265 N N . GLU A 1 164 ? 15.385 3.159 -8.423 1.00 82.44 164 GLU A N 1
ATOM 1266 C CA . GLU A 1 164 ? 16.483 3.314 -9.374 1.00 82.44 164 GLU A CA 1
ATOM 1267 C C . GLU A 1 164 ? 16.870 1.946 -9.928 1.00 82.44 164 GLU A C 1
ATOM 1269 O O . GLU A 1 164 ? 17.093 1.010 -9.161 1.00 82.44 164 GLU A O 1
ATOM 1274 N N . ILE A 1 165 ? 16.954 1.831 -11.252 1.00 79.38 165 ILE A N 1
ATOM 1275 C CA . ILE A 1 165 ? 17.381 0.598 -11.910 1.00 79.38 165 ILE A CA 1
ATOM 1276 C C . ILE A 1 165 ? 18.517 0.846 -12.897 1.00 79.38 165 ILE A C 1
ATOM 1278 O O . ILE A 1 165 ? 18.539 1.833 -13.643 1.00 79.38 165 ILE A O 1
ATOM 1282 N N . TYR A 1 166 ? 19.417 -0.129 -12.933 1.00 74.75 166 TYR A N 1
ATOM 1283 C CA . TYR A 1 166 ? 20.392 -0.349 -13.986 1.00 74.75 166 TYR A CA 1
ATOM 1284 C C . TYR A 1 166 ? 20.136 -1.779 -14.458 1.00 74.75 166 TYR A C 1
ATOM 1286 O O . TYR A 1 166 ? 20.443 -2.736 -13.757 1.00 74.75 166 TYR A O 1
ATOM 1294 N N . PHE A 1 167 ? 19.438 -1.930 -15.582 1.00 68.25 167 PHE A N 1
ATOM 1295 C CA . PHE A 1 167 ? 19.065 -3.232 -16.144 1.00 68.25 167 PHE A CA 1
ATOM 1296 C C . PHE A 1 167 ? 20.289 -4.172 -16.174 1.00 68.25 167 PHE A C 1
ATOM 1298 O O . PHE A 1 167 ? 21.233 -3.924 -16.923 1.00 68.25 167 PHE A O 1
ATOM 1305 N N . GLY A 1 168 ? 20.309 -5.202 -15.327 1.00 55.78 168 GLY A N 1
ATOM 1306 C CA . GLY A 1 168 ? 21.529 -5.952 -14.995 1.00 55.78 168 GLY A CA 1
ATOM 1307 C C . GLY A 1 168 ? 21.691 -6.227 -13.499 1.00 55.78 168 GLY A C 1
ATOM 1308 O O . GLY A 1 168 ? 22.286 -7.239 -13.137 1.00 55.78 168 GLY A O 1
ATOM 1309 N N . ASP A 1 169 ? 21.122 -5.369 -12.648 1.00 58.22 169 ASP A N 1
ATOM 1310 C CA . ASP A 1 169 ? 21.231 -5.462 -11.192 1.00 58.22 169 ASP A CA 1
ATOM 1311 C C . ASP A 1 169 ? 20.024 -6.155 -10.540 1.00 58.22 169 ASP A C 1
ATOM 1313 O O . ASP A 1 169 ? 18.873 -6.000 -10.960 1.00 58.22 169 ASP A O 1
ATOM 1317 N N . TYR A 1 170 ? 20.283 -6.870 -9.440 1.00 62.19 170 TYR A N 1
ATOM 1318 C CA . TYR A 1 170 ? 19.244 -7.409 -8.562 1.00 62.19 170 TYR A CA 1
ATOM 1319 C C . TYR A 1 170 ? 18.710 -6.296 -7.649 1.00 62.19 170 TYR A C 1
ATOM 1321 O O . TYR A 1 170 ? 19.153 -6.124 -6.512 1.00 62.19 170 TYR A O 1
ATOM 1329 N N . VAL A 1 171 ? 17.762 -5.504 -8.150 1.00 60.75 171 VAL A N 1
ATOM 1330 C CA . VAL A 1 171 ? 17.031 -4.538 -7.321 1.00 60.75 171 VAL A CA 1
ATOM 1331 C C . VAL A 1 171 ? 15.786 -5.229 -6.778 1.00 60.75 171 VAL A C 1
ATOM 1333 O O . VAL A 1 171 ? 14.774 -5.329 -7.462 1.00 60.75 171 VAL A O 1
ATOM 1336 N N . SER A 1 172 ? 15.879 -5.736 -5.548 1.00 64.06 172 SER A N 1
ATOM 1337 C CA . SER A 1 172 ? 14.727 -6.239 -4.798 1.00 64.06 172 SER A CA 1
ATOM 1338 C C . SER A 1 172 ? 14.307 -5.174 -3.799 1.00 64.06 172 SER A C 1
ATOM 1340 O O . SER A 1 172 ? 14.928 -5.019 -2.746 1.00 64.06 172 SER A O 1
ATOM 1342 N N . ILE A 1 173 ? 13.255 -4.434 -4.133 1.00 72.75 173 ILE A N 1
ATOM 1343 C CA . ILE A 1 173 ? 12.555 -3.598 -3.159 1.00 72.75 173 ILE A CA 1
ATOM 1344 C C . ILE A 1 173 ? 11.467 -4.441 -2.518 1.00 72.75 173 ILE A C 1
ATOM 1346 O O . ILE A 1 173 ? 10.725 -5.130 -3.210 1.00 72.75 173 ILE A O 1
ATOM 1350 N N . VAL A 1 174 ? 11.398 -4.376 -1.194 1.00 80.31 174 VAL A N 1
ATOM 1351 C CA . VAL A 1 174 ? 10.378 -5.037 -0.382 1.00 80.31 174 VAL A CA 1
ATOM 1352 C C . VAL A 1 174 ? 9.564 -3.955 0.317 1.00 80.31 174 VAL A C 1
ATOM 1354 O O . VAL A 1 174 ? 10.111 -3.176 1.087 1.00 80.31 174 VAL A O 1
ATOM 1357 N N . PHE A 1 175 ? 8.266 -3.899 0.070 1.00 87.38 175 PHE A N 1
ATOM 1358 C CA . PHE A 1 175 ? 7.319 -3.010 0.704 1.00 87.38 175 PHE A CA 1
ATOM 1359 C C . PHE A 1 175 ? 6.969 -3.545 2.082 1.00 87.38 175 PHE A C 1
ATOM 1361 O O . PHE A 1 175 ? 6.775 -4.742 2.297 1.00 87.38 175 PHE A O 1
ATOM 1368 N N . LEU A 1 176 ? 6.874 -2.617 3.018 1.00 87.69 176 LEU A N 1
ATOM 1369 C CA . LEU A 1 176 ? 6.482 -2.852 4.392 1.00 87.69 176 LEU A CA 1
ATOM 1370 C C . LEU A 1 176 ? 5.198 -2.083 4.662 1.00 87.69 176 LEU A C 1
ATOM 1372 O O . LEU A 1 176 ? 4.945 -1.044 4.052 1.00 87.69 176 LEU A O 1
ATOM 1376 N N . LEU A 1 177 ? 4.407 -2.579 5.604 1.00 91.56 177 LEU A N 1
ATOM 1377 C CA . LEU A 1 177 ? 3.177 -1.935 6.030 1.00 91.56 177 LEU A CA 1
ATOM 1378 C C . LEU A 1 177 ? 3.048 -2.052 7.545 1.00 91.56 177 LEU A C 1
ATOM 1380 O O . LEU A 1 177 ? 3.082 -3.150 8.106 1.00 91.56 177 LEU A O 1
ATOM 1384 N N . ARG A 1 178 ? 2.820 -0.909 8.188 1.00 89.12 178 ARG A N 1
ATOM 1385 C CA . ARG A 1 178 ? 2.360 -0.829 9.575 1.00 89.12 178 ARG A CA 1
ATOM 1386 C C . ARG A 1 178 ? 1.117 0.040 9.651 1.00 89.12 178 ARG A C 1
ATOM 1388 O O . ARG A 1 178 ? 0.998 1.008 8.904 1.00 89.12 178 ARG A O 1
ATOM 1395 N N . ALA A 1 179 ? 0.204 -0.303 10.550 1.00 90.81 179 ALA A N 1
ATOM 1396 C CA . ALA A 1 179 ? -1.073 0.385 10.694 1.00 90.81 179 ALA A CA 1
ATOM 1397 C C . ALA A 1 179 ? -1.440 0.601 12.166 1.00 90.81 179 ALA A C 1
ATOM 1399 O O . ALA A 1 179 ? -0.956 -0.114 13.044 1.00 90.81 179 ALA A O 1
ATOM 1400 N N . ARG A 1 180 ? -2.297 1.588 12.419 1.00 87.81 180 ARG A N 1
ATOM 1401 C CA . ARG A 1 180 ? -2.930 1.905 13.704 1.00 87.81 180 ARG A CA 1
ATOM 1402 C C . ARG A 1 180 ? -4.434 2.014 13.491 1.00 87.81 180 ARG A C 1
ATOM 1404 O O . ARG A 1 180 ? -4.873 2.489 12.444 1.00 87.81 180 ARG A O 1
ATOM 1411 N N . LEU A 1 181 ? -5.206 1.591 14.484 1.00 86.69 181 LEU A N 1
ATOM 1412 C CA . LEU A 1 181 ? -6.659 1.745 14.502 1.00 86.69 181 LEU A CA 1
ATOM 1413 C C . LEU A 1 181 ? -7.040 2.912 15.406 1.00 86.69 181 LEU A C 1
ATOM 1415 O O . LEU A 1 181 ? -6.391 3.151 16.420 1.00 86.69 181 LEU A O 1
ATOM 1419 N N . HIS A 1 182 ? -8.109 3.609 15.038 1.00 83.69 182 HIS A N 1
ATOM 1420 C CA . HIS A 1 182 ? -8.571 4.829 15.690 1.00 83.69 182 HIS A CA 1
ATOM 1421 C C . HIS A 1 182 ? -10.072 4.765 15.934 1.00 83.69 182 HIS A C 1
ATOM 1423 O O . HIS A 1 182 ? -10.808 4.195 15.133 1.00 83.69 182 HIS A O 1
ATOM 1429 N N . VAL A 1 183 ? -10.530 5.402 17.009 1.00 81.62 183 VAL A N 1
ATOM 1430 C CA . VAL A 1 183 ? -11.949 5.729 17.201 1.00 81.62 183 VAL A CA 1
ATOM 1431 C C . VAL A 1 183 ? -12.145 7.183 16.783 1.00 81.62 183 VAL A C 1
ATOM 1433 O O . VAL A 1 183 ? -11.468 8.065 17.312 1.00 81.62 183 VAL A O 1
ATOM 1436 N N . LEU A 1 184 ? -13.051 7.447 15.840 1.00 81.81 184 LEU A N 1
ATOM 1437 C CA . LEU A 1 184 ? -13.218 8.789 15.264 1.00 81.81 184 LEU A CA 1
ATOM 1438 C C . LEU A 1 184 ? -13.982 9.739 16.201 1.00 81.81 184 LEU A C 1
ATOM 1440 O O . LEU A 1 184 ? -14.915 9.331 16.903 1.00 81.81 184 LEU A O 1
ATOM 1444 N N . LYS A 1 185 ? -13.620 11.034 16.193 1.00 66.62 185 LYS A N 1
ATOM 1445 C CA . LYS A 1 185 ? -13.914 12.004 17.275 1.00 66.62 185 LYS A CA 1
ATOM 1446 C C . LYS A 1 185 ? -15.391 12.282 17.592 1.00 66.62 185 LYS A C 1
ATOM 1448 O O . LYS A 1 185 ? -15.675 12.872 18.632 1.00 66.62 185 LYS A O 1
ATOM 1453 N N . ASN A 1 186 ? -16.337 11.801 16.788 1.00 62.75 186 ASN A N 1
ATOM 1454 C CA . ASN A 1 186 ? -17.772 12.079 16.942 1.00 62.75 186 ASN A CA 1
ATOM 1455 C C . ASN A 1 186 ? -18.657 10.828 17.004 1.00 62.75 186 ASN A C 1
ATOM 1457 O O . ASN A 1 186 ? -19.880 10.920 16.886 1.00 62.75 186 ASN A O 1
ATOM 1461 N N . LYS A 1 187 ? -18.063 9.647 17.168 1.00 66.31 187 LYS A N 1
ATOM 1462 C CA . LYS A 1 187 ? -18.797 8.383 17.125 1.00 66.31 187 LYS A CA 1
ATOM 1463 C C . LYS A 1 187 ? -18.905 7.825 18.540 1.00 66.31 187 LYS A C 1
ATOM 1465 O O . LYS A 1 187 ? -18.020 7.139 19.040 1.00 66.31 187 LYS A O 1
ATOM 1470 N N . ILE A 1 188 ? -19.994 8.199 19.216 1.00 61.44 188 ILE A N 1
ATOM 1471 C CA . ILE A 1 188 ? -20.346 7.625 20.516 1.00 61.44 188 ILE A CA 1
ATOM 1472 C C . ILE A 1 188 ? -20.905 6.232 20.254 1.00 61.44 188 ILE A C 1
ATOM 1474 O O . ILE A 1 188 ? -21.962 6.069 19.648 1.00 61.44 188 ILE A O 1
ATOM 1478 N N . ILE A 1 189 ? -20.175 5.231 20.717 1.00 66.19 189 ILE A N 1
ATOM 1479 C CA . ILE A 1 189 ? -20.620 3.845 20.713 1.00 66.19 189 ILE A CA 1
ATOM 1480 C C . ILE A 1 189 ? -21.415 3.658 21.999 1.00 66.19 189 ILE A C 1
ATOM 1482 O O . ILE A 1 189 ? -20.892 3.989 23.046 1.00 66.19 189 ILE A O 1
ATOM 1486 N N . ASN A 1 190 ? -22.652 3.163 21.945 1.00 65.75 190 ASN A N 1
ATOM 1487 C CA . ASN A 1 190 ? -23.510 3.016 23.136 1.00 65.75 190 ASN A CA 1
ATOM 1488 C C . ASN A 1 190 ? -23.529 1.586 23.704 1.00 65.75 190 ASN A C 1
ATOM 1490 O O . ASN A 1 190 ? -24.248 1.311 24.663 1.00 65.75 190 ASN A O 1
ATOM 1494 N N . LYS A 1 191 ? -22.803 0.652 23.080 1.00 73.50 191 LYS A N 1
ATOM 1495 C CA . LYS A 1 191 ? -22.770 -0.770 23.443 1.00 73.50 191 LYS A CA 1
ATOM 1496 C C . LYS A 1 191 ? -21.397 -1.356 23.156 1.00 73.50 191 LYS A C 1
ATOM 1498 O O . LYS A 1 191 ? -20.769 -0.968 22.179 1.00 73.50 191 LYS A O 1
ATOM 1503 N N . THR A 1 192 ? -20.965 -2.318 23.963 1.00 77.38 192 THR A N 1
ATOM 1504 C CA . THR A 1 192 ? -19.797 -3.129 23.612 1.00 77.38 192 THR A CA 1
ATOM 1505 C C . THR A 1 192 ? -20.080 -3.917 22.333 1.00 77.38 192 THR A C 1
ATOM 1507 O O . THR A 1 192 ? -21.157 -4.502 22.197 1.00 77.38 192 THR A O 1
ATOM 1510 N N . GLN A 1 193 ? -19.132 -3.917 21.401 1.00 82.75 193 GLN A N 1
ATOM 1511 C CA . GLN A 1 193 ? -19.256 -4.564 20.102 1.00 82.75 193 GLN A CA 1
ATOM 1512 C C . GLN A 1 193 ? -17.932 -5.209 19.703 1.00 82.75 193 GLN A C 1
ATOM 1514 O O . GLN A 1 193 ? -16.891 -4.558 19.723 1.00 82.75 193 GLN A O 1
ATOM 1519 N N . ASP A 1 194 ? -17.999 -6.463 19.268 1.00 84.06 194 ASP A N 1
ATOM 1520 C CA . ASP A 1 194 ? -16.869 -7.148 18.651 1.00 84.06 194 ASP A CA 1
ATOM 1521 C C . ASP A 1 194 ? -16.967 -6.994 17.122 1.00 84.06 194 ASP A C 1
ATOM 1523 O O . ASP A 1 194 ? -18.005 -7.263 16.514 1.00 84.06 194 ASP A O 1
ATOM 1527 N N . ILE A 1 195 ? -15.884 -6.535 16.501 1.00 85.62 195 ILE A N 1
ATOM 1528 C CA . ILE A 1 195 ? -15.729 -6.301 15.065 1.00 85.62 195 ILE A CA 1
ATOM 1529 C C . ILE A 1 195 ? -14.587 -7.180 14.557 1.00 85.62 195 ILE A C 1
ATOM 1531 O O . ILE A 1 195 ? -13.519 -7.273 15.164 1.00 85.62 195 ILE A O 1
ATOM 1535 N N . SER A 1 196 ? -14.792 -7.818 13.408 1.00 85.50 196 SER A N 1
ATOM 1536 C CA . SER A 1 196 ? -13.753 -8.584 12.726 1.00 85.50 196 SER A CA 1
ATOM 1537 C C . SER A 1 196 ? -13.549 -8.028 11.324 1.00 85.50 196 SER A C 1
ATOM 1539 O O . SER A 1 196 ? -14.400 -8.197 10.455 1.00 85.50 196 SER A O 1
ATOM 1541 N N . LEU A 1 197 ? -12.402 -7.383 11.105 1.00 81.56 197 LEU A N 1
ATOM 1542 C CA . LEU A 1 197 ? -11.951 -6.980 9.776 1.00 81.56 197 LEU A CA 1
ATOM 1543 C C . LEU A 1 197 ? -11.024 -8.085 9.261 1.00 81.56 197 LEU A C 1
ATOM 1545 O O . LEU A 1 197 ? -9.804 -8.003 9.389 1.00 81.56 197 LEU A O 1
ATOM 1549 N N . ALA A 1 198 ? -11.614 -9.175 8.762 1.00 78.19 198 ALA A N 1
ATOM 1550 C CA . ALA A 1 198 ? -10.846 -10.340 8.313 1.00 78.19 198 ALA A CA 1
ATOM 1551 C C . ALA A 1 198 ? -9.807 -9.973 7.237 1.00 78.19 198 ALA A C 1
ATOM 1553 O O . ALA A 1 198 ? -8.718 -10.545 7.208 1.00 78.19 198 ALA A O 1
ATOM 1554 N N . ASP A 1 199 ? -10.140 -8.997 6.390 1.00 89.50 199 ASP A N 1
ATOM 1555 C CA . ASP A 1 199 ? -9.249 -8.425 5.390 1.00 89.50 199 ASP A CA 1
ATOM 1556 C C . ASP A 1 199 ? -9.658 -6.978 5.075 1.00 89.50 199 ASP A C 1
ATOM 1558 O O . ASP A 1 199 ? -10.744 -6.725 4.549 1.00 89.50 199 ASP A O 1
ATOM 1562 N N . LEU A 1 200 ? -8.799 -6.018 5.419 1.00 93.50 200 LEU A N 1
ATOM 1563 C CA . LEU A 1 200 ? -8.991 -4.605 5.116 1.00 93.50 200 LEU A CA 1
ATOM 1564 C C . LEU A 1 200 ? -8.085 -4.198 3.951 1.00 93.50 200 LEU A C 1
ATOM 1566 O O . LEU A 1 200 ? -6.878 -4.028 4.117 1.00 93.50 200 LEU A O 1
ATOM 1570 N N . ASN A 1 201 ? -8.680 -3.986 2.778 1.00 95.56 201 ASN A N 1
ATOM 1571 C CA . ASN A 1 201 ? -7.974 -3.454 1.616 1.00 95.56 201 ASN A CA 1
ATOM 1572 C C . ASN A 1 201 ? -7.747 -1.943 1.790 1.00 95.56 201 ASN A C 1
ATOM 1574 O O . ASN A 1 201 ? -8.695 -1.154 1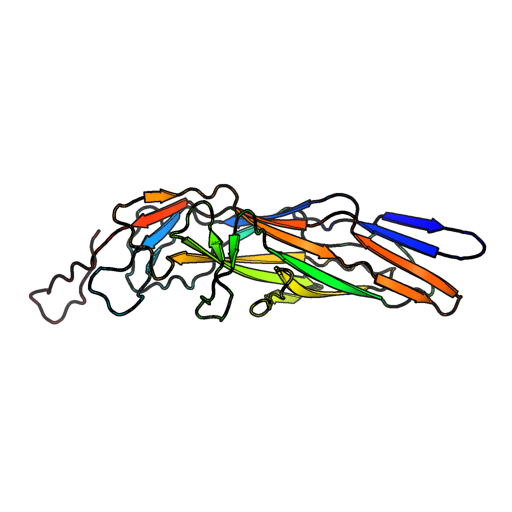.763 1.00 95.56 201 ASN A O 1
ATOM 1578 N N . LEU A 1 202 ? -6.485 -1.556 1.968 1.00 95.94 202 LEU A N 1
ATOM 1579 C CA . LEU A 1 202 ? -6.068 -0.170 2.158 1.00 95.94 202 LEU A CA 1
ATOM 1580 C C . LEU A 1 202 ? -5.922 0.584 0.836 1.00 95.94 202 LEU A C 1
ATOM 1582 O O . LEU A 1 202 ? -6.040 1.807 0.810 1.00 95.94 202 LEU A O 1
ATOM 1586 N N . GLY A 1 203 ? -5.660 -0.119 -0.263 1.00 96.06 203 GLY A N 1
ATOM 1587 C CA . GLY A 1 203 ? -5.324 0.492 -1.538 1.00 96.06 203 GLY A CA 1
ATOM 1588 C C . GLY A 1 203 ? -4.451 -0.399 -2.402 1.00 96.06 203 GLY A C 1
ATOM 1589 O O . GLY A 1 203 ? -4.427 -1.617 -2.240 1.00 96.06 203 GLY A O 1
ATOM 1590 N N . HIS A 1 204 ? -3.709 0.211 -3.315 1.00 95.44 204 HIS A N 1
ATOM 1591 C CA . HIS A 1 204 ? -2.721 -0.490 -4.121 1.00 95.44 204 HIS A CA 1
ATOM 1592 C C . HIS A 1 204 ? -1.519 0.391 -4.446 1.00 95.44 204 HIS A C 1
ATOM 1594 O O . HIS A 1 204 ? -1.623 1.614 -4.523 1.00 95.44 204 HIS A O 1
ATOM 1600 N N . ILE A 1 205 ? -0.377 -0.260 -4.639 1.00 94.12 205 ILE A N 1
ATOM 1601 C CA . ILE A 1 205 ? 0.851 0.334 -5.155 1.00 94.12 205 ILE A CA 1
ATOM 1602 C C . ILE A 1 205 ? 0.917 0.048 -6.650 1.00 94.12 205 ILE A C 1
ATOM 1604 O O . ILE A 1 205 ? 0.734 -1.097 -7.069 1.00 94.12 205 ILE A O 1
ATOM 1608 N N . GLN A 1 206 ? 1.228 1.068 -7.440 1.00 92.38 206 GLN A N 1
ATOM 1609 C CA . GLN A 1 206 ? 1.432 0.941 -8.875 1.00 92.38 206 GLN A CA 1
ATOM 1610 C C . GLN A 1 206 ? 2.734 1.621 -9.293 1.00 92.38 206 GLN A C 1
ATOM 1612 O O . GLN A 1 206 ? 3.085 2.702 -8.810 1.00 92.38 206 GLN A O 1
ATOM 1617 N N . LEU A 1 207 ? 3.459 0.966 -10.196 1.00 92.19 207 LEU A N 1
ATOM 1618 C CA . LEU A 1 207 ? 4.616 1.552 -10.857 1.00 92.19 207 LEU A CA 1
ATOM 1619 C C . LEU A 1 207 ? 4.162 2.343 -12.086 1.00 92.19 207 LEU A C 1
ATOM 1621 O O . LEU A 1 207 ? 3.489 1.815 -12.971 1.00 92.19 207 LEU A O 1
ATOM 1625 N N . ILE A 1 208 ? 4.552 3.613 -12.157 1.00 93.19 208 ILE A N 1
ATOM 1626 C CA . ILE A 1 208 ? 4.153 4.493 -13.257 1.00 93.19 208 ILE A CA 1
ATOM 1627 C C . ILE A 1 208 ? 5.060 4.265 -14.453 1.00 93.19 208 ILE A C 1
ATOM 1629 O O . ILE A 1 208 ? 6.290 4.197 -14.329 1.00 93.19 208 ILE A O 1
ATOM 1633 N N . GLN A 1 209 ? 4.438 4.182 -15.629 1.00 94.62 209 GLN A N 1
ATOM 1634 C CA . GLN A 1 209 ? 5.159 3.979 -16.871 1.00 94.62 209 GLN A CA 1
ATOM 1635 C C . GLN A 1 209 ? 6.255 5.032 -17.037 1.00 94.62 209 GLN A C 1
ATOM 1637 O O . GLN A 1 209 ? 6.016 6.233 -16.936 1.00 94.62 209 GLN A O 1
ATOM 1642 N N . SER A 1 210 ? 7.461 4.557 -17.318 1.00 94.38 210 SER A N 1
ATOM 1643 C CA . SER A 1 210 ? 8.638 5.391 -17.523 1.00 94.38 210 SER A CA 1
ATOM 1644 C C . SER A 1 210 ? 9.331 5.004 -18.808 1.00 94.38 210 SER A C 1
ATOM 1646 O O . SER A 1 210 ? 9.348 3.832 -19.191 1.00 94.38 210 SER A O 1
ATOM 1648 N N . GLU A 1 211 ? 9.947 5.985 -19.453 1.00 93.88 211 GLU A N 1
ATOM 1649 C CA . GLU A 1 211 ? 10.694 5.765 -20.678 1.00 93.88 211 GLU A CA 1
ATOM 1650 C C . GLU A 1 211 ? 11.980 6.574 -20.727 1.00 93.88 211 GLU A C 1
ATOM 1652 O O . GLU A 1 211 ? 12.102 7.634 -20.118 1.00 93.88 211 GLU A O 1
ATOM 1657 N N . THR A 1 212 ? 12.957 6.048 -21.452 1.00 92.00 212 THR A N 1
ATOM 1658 C CA . THR A 1 212 ? 14.221 6.732 -21.720 1.00 92.00 212 THR A CA 1
ATOM 1659 C C . THR A 1 212 ? 14.840 6.200 -23.010 1.00 92.00 212 THR A C 1
ATOM 1661 O O . THR A 1 212 ? 14.410 5.180 -23.553 1.00 92.00 212 THR A O 1
ATOM 1664 N N . VAL A 1 213 ? 15.866 6.881 -23.507 1.00 89.94 213 VAL A N 1
ATOM 1665 C CA . VAL A 1 213 ? 16.616 6.491 -24.702 1.00 89.94 213 VAL A CA 1
ATOM 1666 C C . VAL A 1 213 ? 18.096 6.467 -24.351 1.00 89.94 213 VAL A C 1
ATOM 1668 O O . VAL A 1 213 ? 18.604 7.388 -23.716 1.00 89.94 213 VAL A O 1
ATOM 1671 N N . ASN A 1 214 ? 18.801 5.408 -24.744 1.00 87.75 214 ASN A N 1
ATOM 1672 C CA . ASN A 1 214 ? 20.246 5.336 -24.532 1.00 87.75 214 ASN A CA 1
ATOM 1673 C C . ASN A 1 214 ? 21.037 6.020 -25.659 1.00 87.75 214 ASN A C 1
ATOM 1675 O O . ASN A 1 214 ? 20.508 6.357 -26.717 1.00 87.75 214 ASN A O 1
ATOM 1679 N N . ASN A 1 215 ? 22.354 6.119 -25.481 1.00 85.69 215 ASN A N 1
ATOM 1680 C CA . ASN A 1 215 ? 23.269 6.765 -26.433 1.00 85.69 215 ASN A CA 1
ATOM 1681 C C . ASN A 1 215 ? 23.320 6.095 -27.826 1.00 85.69 215 ASN A C 1
ATOM 1683 O O . ASN A 1 215 ? 23.948 6.624 -28.736 1.00 85.69 215 ASN A O 1
ATOM 1687 N N . LYS A 1 216 ? 22.701 4.918 -28.000 1.00 86.38 216 LYS A N 1
ATOM 1688 C CA . LYS A 1 216 ? 22.598 4.186 -29.274 1.00 86.38 216 LYS A CA 1
ATOM 1689 C C . LYS A 1 216 ? 21.225 4.353 -29.945 1.00 86.38 216 LYS A C 1
ATOM 1691 O O . LYS A 1 216 ? 20.946 3.648 -30.912 1.00 86.38 216 LYS A O 1
ATOM 1696 N N . GLY A 1 217 ? 20.365 5.231 -29.422 1.00 87.44 217 GLY A N 1
ATOM 1697 C CA . GLY A 1 217 ? 19.013 5.459 -29.937 1.00 87.44 217 GLY A CA 1
ATOM 1698 C C . GLY A 1 217 ? 18.028 4.328 -29.630 1.00 87.44 217 GLY A C 1
ATOM 1699 O O . GLY A 1 217 ? 16.993 4.234 -30.280 1.00 87.44 217 GLY A O 1
ATOM 1700 N N . VAL A 1 218 ? 18.339 3.442 -28.674 1.00 88.00 218 VAL A N 1
ATOM 1701 C CA . VAL A 1 218 ? 17.417 2.382 -28.240 1.00 88.00 218 VAL A CA 1
ATOM 1702 C C . VAL A 1 218 ? 16.492 2.949 -27.171 1.00 88.00 218 VAL A C 1
ATOM 1704 O O . VAL A 1 218 ? 16.971 3.464 -26.158 1.00 88.00 218 VAL A O 1
ATOM 1707 N N . ARG A 1 219 ? 15.179 2.836 -27.385 1.00 91.12 219 ARG A N 1
ATOM 1708 C CA . ARG A 1 219 ? 14.150 3.251 -26.427 1.00 91.12 219 ARG A CA 1
ATOM 1709 C C . ARG A 1 219 ? 13.892 2.142 -25.412 1.00 91.12 219 ARG A C 1
ATOM 1711 O O . ARG A 1 219 ? 13.737 0.982 -25.785 1.00 91.12 219 ARG A O 1
ATOM 1718 N N . PHE A 1 220 ? 13.809 2.510 -24.144 1.00 90.25 220 PHE A N 1
ATOM 1719 C CA . PHE A 1 220 ? 13.488 1.637 -23.022 1.00 90.25 220 PHE A CA 1
ATOM 1720 C C . PHE A 1 220 ? 12.174 2.102 -22.423 1.00 90.25 220 PHE A C 1
ATOM 1722 O O . PHE A 1 220 ? 12.024 3.286 -22.134 1.00 90.25 220 PHE A O 1
ATOM 1729 N N . ILE A 1 221 ? 11.230 1.183 -22.254 1.00 92.56 221 ILE A N 1
ATOM 1730 C CA . ILE A 1 221 ? 9.926 1.450 -21.651 1.00 92.56 221 ILE A CA 1
ATOM 1731 C C . ILE A 1 221 ? 9.743 0.461 -20.510 1.00 92.56 221 ILE A C 1
ATOM 1733 O O . ILE A 1 221 ? 9.867 -0.743 -20.715 1.00 92.56 221 ILE A O 1
ATOM 1737 N N . VAL A 1 222 ? 9.424 0.958 -19.324 1.00 92.00 222 VAL A N 1
ATOM 1738 C CA . VAL A 1 222 ? 9.023 0.138 -18.181 1.00 92.00 222 VAL A CA 1
ATOM 1739 C C . VAL A 1 222 ? 7.580 0.470 -17.863 1.00 92.00 222 VAL A C 1
ATOM 1741 O O . VAL A 1 222 ? 7.251 1.644 -17.708 1.00 92.00 222 VAL A O 1
ATOM 1744 N N . LYS A 1 223 ? 6.723 -0.543 -17.771 1.00 93.12 223 LYS A N 1
ATOM 1745 C CA . LYS A 1 223 ? 5.308 -0.377 -17.442 1.00 93.12 223 LYS A CA 1
ATOM 1746 C C . LYS A 1 223 ? 4.812 -1.472 -16.509 1.00 93.12 223 LYS A C 1
ATOM 1748 O O . LYS A 1 223 ? 5.315 -2.597 -16.521 1.00 93.12 223 LYS A O 1
ATOM 1753 N N . ASP A 1 224 ? 3.788 -1.139 -15.744 1.00 93.25 224 ASP A N 1
ATOM 1754 C CA . ASP A 1 224 ? 3.056 -2.075 -14.906 1.00 93.25 224 ASP A CA 1
ATOM 1755 C C . ASP A 1 224 ? 1.601 -2.151 -15.371 1.00 93.25 224 ASP A C 1
ATOM 1757 O O . ASP A 1 224 ? 0.870 -1.163 -15.340 1.00 93.25 224 ASP A O 1
ATOM 1761 N N . ASN A 1 225 ? 1.205 -3.334 -15.841 1.00 92.69 225 ASN A N 1
ATOM 1762 C CA . ASN A 1 225 ? -0.144 -3.627 -16.323 1.00 92.69 225 ASN A CA 1
ATOM 1763 C C . ASN A 1 225 ? -1.056 -4.179 -15.211 1.00 92.69 225 ASN A C 1
ATOM 1765 O O . ASN A 1 225 ? -2.133 -4.699 -15.500 1.00 92.69 225 ASN A O 1
ATOM 1769 N N . GLY A 1 226 ? -0.626 -4.126 -13.954 1.00 91.56 226 GLY A N 1
ATOM 1770 C CA . GLY A 1 226 ? -1.468 -4.442 -12.810 1.00 91.56 226 GLY A CA 1
ATOM 1771 C C . GLY A 1 226 ? -1.125 -3.547 -11.633 1.00 91.56 226 GLY A C 1
ATOM 1772 O O . GLY A 1 226 ? -0.921 -2.347 -11.796 1.00 91.56 226 GLY A O 1
ATOM 1773 N N . SER A 1 227 ? -1.101 -4.135 -10.443 1.00 92.50 227 SER A N 1
ATOM 1774 C CA . SER A 1 227 ? -0.783 -3.427 -9.205 1.00 92.50 227 SER A CA 1
ATOM 1775 C C . SER A 1 227 ? -0.483 -4.409 -8.076 1.00 92.50 227 SER A C 1
ATOM 1777 O O . SER A 1 227 ? -0.742 -5.610 -8.197 1.00 92.50 227 SER A O 1
ATOM 1779 N N . ILE A 1 228 ? 0.051 -3.897 -6.971 1.00 92.75 228 ILE A N 1
ATOM 1780 C CA . ILE A 1 228 ? 0.207 -4.639 -5.720 1.00 92.75 228 ILE A CA 1
ATOM 1781 C C . ILE A 1 228 ? -0.846 -4.109 -4.747 1.00 92.75 228 ILE A C 1
ATOM 1783 O O . ILE A 1 228 ? -0.697 -3.016 -4.201 1.00 92.75 228 ILE A O 1
ATOM 1787 N N . ALA A 1 229 ? -1.932 -4.849 -4.551 1.00 94.81 22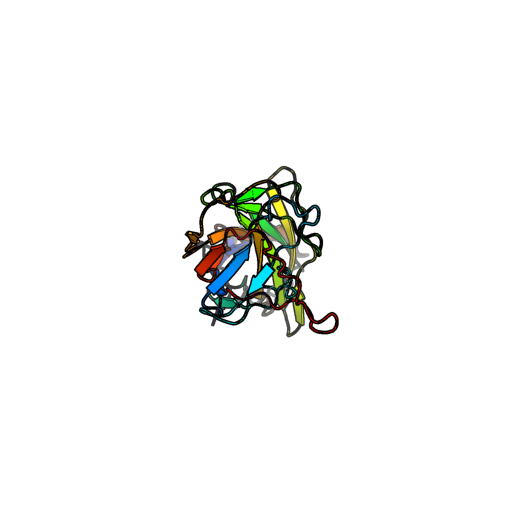9 ALA A N 1
ATOM 1788 C CA . ALA A 1 229 ? -2.969 -4.502 -3.590 1.00 94.81 229 ALA A CA 1
ATOM 1789 C C . ALA A 1 229 ? -2.425 -4.608 -2.162 1.00 94.81 229 ALA A C 1
ATOM 1791 O O . ALA A 1 229 ? -1.710 -5.546 -1.823 1.00 94.81 229 ALA A O 1
ATOM 1792 N N . VAL A 1 230 ? -2.760 -3.649 -1.309 1.00 95.19 230 VAL A N 1
ATOM 1793 C CA . VAL A 1 230 ? -2.234 -3.529 0.050 1.00 95.19 230 VAL A CA 1
ATOM 1794 C C . VAL A 1 230 ? -3.340 -3.859 1.041 1.00 95.19 230 VAL A C 1
ATOM 1796 O O . VAL A 1 230 ? -4.358 -3.172 1.106 1.00 95.19 230 VAL A O 1
ATOM 1799 N N . HIS A 1 231 ? -3.124 -4.905 1.827 1.00 94.88 231 HIS A N 1
ATOM 1800 C CA . HIS A 1 231 ? -4.112 -5.497 2.716 1.00 94.88 231 HIS A CA 1
ATOM 1801 C C . HIS A 1 231 ? -3.612 -5.535 4.161 1.00 94.88 231 HIS A C 1
ATOM 1803 O O . HIS A 1 231 ? -2.462 -5.887 4.436 1.00 94.88 231 HIS A O 1
ATOM 1809 N N . LEU A 1 232 ? -4.507 -5.222 5.094 1.00 93.81 232 LEU A N 1
ATOM 1810 C CA . LEU A 1 232 ? -4.318 -5.393 6.528 1.00 93.81 232 LEU A CA 1
ATOM 1811 C C . LEU A 1 232 ? -5.288 -6.465 7.029 1.00 93.81 232 LEU A C 1
ATOM 1813 O O . LEU A 1 232 ? -6.494 -6.241 7.083 1.00 93.81 232 LEU A O 1
ATOM 1817 N N . GLN A 1 233 ? -4.763 -7.606 7.469 1.00 92.62 233 GLN A N 1
ATOM 1818 C CA . GLN A 1 233 ? -5.549 -8.558 8.255 1.00 92.62 233 GLN A CA 1
ATOM 1819 C C . GLN A 1 233 ? -5.427 -8.147 9.719 1.00 92.62 233 GLN A C 1
ATOM 1821 O O . GLN A 1 233 ? -4.415 -8.425 10.374 1.00 92.62 233 GLN A O 1
ATOM 1826 N N . SER A 1 234 ? -6.416 -7.394 10.199 1.00 87.44 234 SER A N 1
ATOM 1827 C CA . SER A 1 234 ? -6.376 -6.797 11.531 1.00 87.44 234 SER A CA 1
ATOM 1828 C C . SER A 1 234 ? -6.602 -7.856 12.619 1.00 87.44 234 SER A C 1
ATOM 1830 O O . SER A 1 234 ? -7.179 -8.914 12.351 1.00 87.44 234 SER A O 1
ATOM 1832 N N . PRO A 1 235 ? -6.199 -7.583 13.872 1.00 84.25 235 PRO A N 1
ATOM 1833 C CA . PRO A 1 235 ? -6.681 -8.373 15.001 1.00 84.25 235 PRO A CA 1
ATOM 1834 C C . PRO A 1 235 ? -8.205 -8.215 15.133 1.00 84.25 235 PRO A C 1
ATOM 1836 O O . PRO A 1 235 ? -8.803 -7.319 14.522 1.00 84.25 235 PRO A O 1
ATOM 1839 N N . LYS A 1 236 ? -8.848 -9.056 15.955 1.00 85.31 236 LYS A N 1
ATOM 1840 C CA . LYS A 1 236 ? -10.236 -8.795 16.370 1.00 85.31 236 LYS A CA 1
ATOM 1841 C C . LYS A 1 236 ? -10.295 -7.449 17.084 1.00 85.31 236 LYS A C 1
ATOM 1843 O O . LYS A 1 236 ? -9.385 -7.124 17.837 1.00 85.31 236 LYS A O 1
ATOM 1848 N N . ILE A 1 237 ? -11.342 -6.673 16.854 1.00 83.31 237 ILE A N 1
ATOM 1849 C CA . ILE A 1 237 ? -11.507 -5.358 17.466 1.00 83.31 237 ILE A CA 1
ATOM 1850 C C . ILE A 1 237 ? -12.656 -5.447 18.459 1.00 83.31 237 ILE A C 1
ATOM 1852 O O . ILE A 1 237 ? -13.772 -5.769 18.073 1.00 83.31 237 ILE A O 1
ATOM 1856 N N . ARG A 1 238 ? -12.405 -5.140 19.727 1.00 79.88 238 ARG A N 1
ATOM 1857 C CA . ARG A 1 238 ? -13.444 -5.027 20.753 1.00 79.88 238 ARG A CA 1
ATOM 1858 C C . ARG A 1 238 ? -13.653 -3.556 21.065 1.00 79.88 238 ARG A C 1
ATOM 1860 O O . ARG A 1 238 ? -12.821 -2.926 21.710 1.00 79.88 238 ARG A O 1
ATOM 1867 N N . LEU A 1 239 ? -14.762 -2.997 20.611 1.00 78.75 239 LEU A N 1
ATOM 1868 C CA . LEU A 1 239 ? -15.181 -1.654 20.983 1.00 78.75 239 LEU A CA 1
ATOM 1869 C C . LEU A 1 239 ? -15.916 -1.711 22.315 1.00 78.75 239 LEU A C 1
ATOM 1871 O O . LEU A 1 239 ? -16.935 -2.387 22.416 1.00 78.75 239 LEU A O 1
ATOM 1875 N N . ILE A 1 240 ? -15.440 -0.990 23.327 1.00 73.94 240 ILE A N 1
ATOM 1876 C CA . ILE A 1 240 ? -16.098 -0.908 24.634 1.00 73.94 240 ILE A CA 1
ATOM 1877 C C . ILE A 1 240 ? -16.674 0.493 24.830 1.00 73.94 240 ILE A C 1
ATOM 1879 O O . ILE A 1 240 ? -15.971 1.510 24.767 1.00 73.94 240 ILE A O 1
ATOM 1883 N N . HIS A 1 241 ? -17.974 0.543 25.123 1.00 67.81 241 HIS A N 1
ATOM 1884 C CA . HIS A 1 241 ? -18.588 1.735 25.689 1.00 67.81 241 HIS A CA 1
ATOM 1885 C C . HIS A 1 241 ? -18.343 1.748 27.196 1.00 67.81 241 HIS A C 1
ATOM 1887 O O . HIS A 1 241 ? -19.039 1.052 27.932 1.00 67.81 241 HIS A O 1
ATOM 1893 N N . GLN A 1 242 ? -17.366 2.524 27.673 1.00 58.84 242 GLN A N 1
ATOM 1894 C CA . GLN A 1 242 ? -17.206 2.727 29.110 1.00 58.84 242 GLN A CA 1
ATOM 1895 C C . GLN A 1 242 ? -17.072 4.205 29.450 1.00 58.84 242 GLN A C 1
ATOM 1897 O O . GLN A 1 242 ? -16.169 4.916 29.009 1.00 58.84 242 GLN A O 1
ATOM 1902 N N . GLN A 1 243 ? -17.999 4.670 30.279 1.00 51.19 243 GLN A N 1
ATOM 1903 C CA . GLN A 1 243 ? -17.853 5.914 31.009 1.00 51.19 243 GLN A CA 1
ATOM 1904 C C . GLN A 1 243 ? -16.856 5.656 32.142 1.00 51.19 243 GLN A C 1
ATOM 1906 O O . GLN A 1 243 ? -17.032 4.693 32.884 1.00 51.19 243 GLN A O 1
ATOM 1911 N N . ARG A 1 244 ? -15.813 6.491 32.283 1.00 50.31 244 ARG A N 1
ATOM 1912 C CA . ARG A 1 244 ? -14.911 6.428 33.445 1.00 50.31 244 ARG A CA 1
ATOM 1913 C C . ARG A 1 244 ? -15.755 6.405 34.720 1.00 50.31 244 ARG A C 1
ATOM 1915 O O . ARG A 1 244 ? -16.373 7.414 35.056 1.00 50.31 244 ARG A O 1
ATOM 1922 N N . GLN A 1 245 ? -15.783 5.278 35.420 1.00 43.12 245 GLN A N 1
ATOM 1923 C CA . GLN A 1 245 ? -16.189 5.250 36.815 1.00 43.12 245 GLN A CA 1
ATOM 1924 C C . GLN A 1 245 ? -14.914 5.456 37.621 1.00 43.12 245 GLN A C 1
ATOM 1926 O O . GLN A 1 245 ? -14.175 4.521 37.907 1.00 43.12 245 GLN A O 1
ATOM 1931 N N . CYS A 1 246 ? -14.59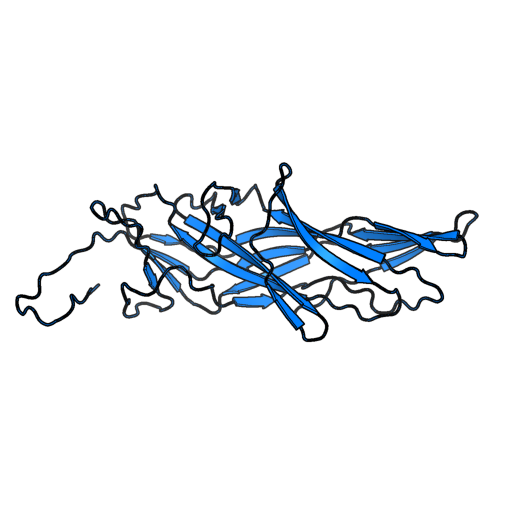8 6.722 37.896 1.00 42.12 246 CYS A N 1
ATOM 1932 C CA . CYS A 1 246 ? -13.564 7.035 38.868 1.00 42.12 246 CYS A CA 1
ATOM 1933 C C . CYS A 1 246 ? -14.135 6.709 40.247 1.00 42.12 246 CYS A C 1
ATOM 1935 O O . CYS A 1 246 ? -15.006 7.426 40.739 1.00 42.12 246 CYS A O 1
ATOM 1937 N N . TYR A 1 247 ? -13.657 5.635 40.863 1.00 42.59 247 TYR A N 1
ATOM 1938 C CA . TYR A 1 247 ? -13.874 5.415 42.283 1.00 42.59 247 TYR A CA 1
ATOM 1939 C C . TYR A 1 247 ? -12.830 6.236 43.041 1.00 42.59 247 TYR A C 1
ATOM 1941 O O . TYR A 1 247 ? -11.624 6.061 42.848 1.00 42.59 247 TYR A O 1
ATOM 1949 N N . LEU A 1 248 ? -13.292 7.166 43.879 1.00 38.78 248 LEU A N 1
ATOM 1950 C CA . LEU A 1 248 ? -12.444 7.746 44.913 1.00 38.78 248 LEU A CA 1
ATOM 1951 C C . LEU A 1 248 ? -12.087 6.606 45.870 1.00 38.78 248 LEU A C 1
ATOM 1953 O O . LEU A 1 248 ? -12.950 6.089 46.577 1.00 38.78 248 LEU A O 1
ATOM 1957 N N . SER A 1 249 ? -10.823 6.181 45.857 1.00 44.75 249 SER A N 1
ATOM 1958 C CA . SER A 1 249 ? -10.281 5.401 46.964 1.00 44.75 249 SER A CA 1
ATOM 1959 C C . SER A 1 249 ? -10.372 6.285 48.205 1.00 44.75 249 SER A C 1
ATOM 1961 O O . SER A 1 249 ? -9.802 7.374 48.222 1.00 44.75 249 SER A O 1
ATOM 1963 N N . ASN A 1 250 ? -11.072 5.830 49.245 1.00 46.94 250 ASN A N 1
ATOM 1964 C CA . ASN A 1 250 ? -11.148 6.543 50.527 1.00 46.94 250 ASN A CA 1
ATOM 1965 C C . ASN A 1 250 ? -9.778 6.682 51.226 1.00 46.94 250 ASN A C 1
ATOM 1967 O O . ASN A 1 250 ? -9.684 7.364 52.241 1.00 46.94 250 ASN A O 1
ATOM 1971 N N . ASN A 1 251 ? -8.721 6.077 50.675 1.00 49.41 251 ASN A N 1
ATOM 1972 C CA . ASN A 1 251 ? -7.344 6.244 51.117 1.00 49.41 251 ASN A CA 1
ATOM 1973 C C . ASN A 1 251 ? -6.570 7.005 50.032 1.00 49.41 251 ASN A C 1
ATOM 1975 O O . ASN A 1 251 ? -6.294 6.449 48.965 1.00 49.41 251 ASN A O 1
ATOM 1979 N N . GLY A 1 252 ? -6.246 8.270 50.313 1.00 45.66 252 GLY A N 1
ATOM 1980 C CA . GLY A 1 252 ? -5.692 9.269 49.386 1.00 45.66 252 GLY A CA 1
ATOM 1981 C C . GLY A 1 252 ? -4.305 8.997 48.789 1.00 45.66 252 GLY A C 1
ATOM 1982 O O . GLY A 1 252 ? -3.759 9.898 48.166 1.00 45.66 252 GLY A O 1
ATOM 1983 N N . ASP A 1 253 ? -3.768 7.783 48.928 1.00 42.25 253 ASP A N 1
ATOM 1984 C CA . ASP A 1 253 ? -2.425 7.403 48.464 1.00 42.25 253 ASP A CA 1
ATOM 1985 C C . ASP A 1 253 ? -2.412 6.259 47.432 1.00 42.25 253 ASP A C 1
ATOM 1987 O O . ASP A 1 253 ? -1.345 5.871 46.956 1.00 42.25 253 ASP A O 1
ATOM 1991 N N . VAL A 1 254 ? -3.570 5.706 47.047 1.00 43.25 254 VAL A N 1
ATOM 1992 C CA . VAL A 1 254 ? -3.629 4.639 46.030 1.00 43.25 254 VAL A CA 1
ATOM 1993 C C . VAL A 1 254 ? -4.152 5.212 44.709 1.00 43.25 254 VAL A C 1
ATOM 1995 O O . VAL A 1 254 ? -5.280 5.715 44.687 1.00 43.25 254 VAL A O 1
ATOM 1998 N N . PRO A 1 255 ? -3.387 5.148 43.598 1.00 42.41 255 PRO A N 1
ATOM 1999 C CA . PRO A 1 255 ? -3.899 5.563 42.299 1.00 42.41 255 PRO A CA 1
ATOM 2000 C C . PRO A 1 255 ? -5.136 4.734 41.948 1.00 42.41 255 PRO A C 1
ATOM 2002 O O . PRO A 1 255 ? -5.157 3.519 42.139 1.00 42.41 255 PRO A O 1
ATOM 2005 N N . SER A 1 256 ? -6.172 5.407 41.445 1.00 40.59 256 SER A N 1
ATOM 2006 C CA . SER A 1 256 ? -7.429 4.784 41.034 1.00 40.59 256 SER A CA 1
ATOM 2007 C C . SER A 1 256 ? -7.168 3.602 40.099 1.00 40.59 256 SER A C 1
ATOM 2009 O O . SER A 1 256 ? -6.713 3.778 38.968 1.00 40.59 256 SER A O 1
ATOM 2011 N N . THR A 1 257 ? -7.469 2.393 40.564 1.00 37.16 257 THR A N 1
ATOM 2012 C CA . THR A 1 257 ? -7.435 1.181 39.750 1.00 37.16 257 THR A CA 1
ATOM 2013 C C . THR A 1 257 ? -8.730 1.072 38.955 1.00 37.16 257 THR A C 1
ATOM 2015 O O . THR A 1 257 ? -9.827 1.030 39.512 1.00 37.16 257 THR A O 1
ATOM 2018 N N . VAL A 1 258 ? -8.610 1.036 37.627 1.00 39.03 258 VAL A N 1
ATOM 2019 C CA . VAL A 1 258 ? -9.729 0.710 36.737 1.00 39.03 258 VAL A CA 1
ATOM 2020 C C . VAL A 1 258 ? -9.872 -0.807 36.740 1.00 39.03 258 VAL A C 1
ATOM 2022 O O . VAL A 1 258 ? -8.989 -1.515 36.267 1.00 39.03 258 VAL A O 1
ATOM 2025 N N . THR A 1 259 ? -10.960 -1.307 37.318 1.00 36.97 259 THR A N 1
ATOM 2026 C CA . THR A 1 259 ? -11.356 -2.718 37.223 1.00 36.97 259 THR A CA 1
ATOM 2027 C C . THR A 1 259 ? -12.489 -2.840 36.206 1.00 36.97 259 THR A C 1
ATOM 2029 O O . THR A 1 259 ? -13.386 -1.994 36.177 1.00 36.97 259 THR A O 1
ATOM 2032 N N . LEU A 1 260 ? -12.384 -3.841 35.327 1.00 42.56 260 LEU A N 1
ATOM 2033 C CA . LEU A 1 260 ? -13.404 -4.220 34.344 1.00 42.56 260 LEU A CA 1
ATOM 2034 C C . LEU A 1 260 ? -14.257 -5.367 34.871 1.00 42.56 260 LEU A C 1
ATOM 2036 O O . LEU A 1 260 ? -13.667 -6.276 35.498 1.00 42.56 260 LEU A O 1
#

Secondary structure (DSSP, 8-state):
-PEEEEEEEEEE-SSS-EEEEEE-S-EEEEEEES-SEEEEEPPPTT-SS---BEE-SSSPPPPTT-BTTSPPPEEEEEEEEEE-TT---SSPPPEEEEEEEEE-TTTEEEEEEE-TT-PEEEEESS-TTEEEEEEEEEEETTEEEEPPS--B-TTSEEEEEEEEE-TTS----EEEEEEEEEE-TT----S-EEE--S-EEEEEEEEPPEEEE-TTS-EEEEEESS-EEEEEEPPEEEEE---------SSTTS------